Protein 7Q4T (pdb70)

Radius of gyration: 16.92 Å; Cα contacts (8 Å, |Δi|>4): 304;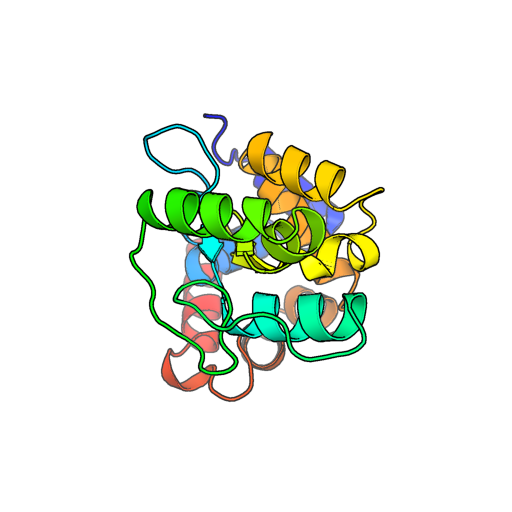 chains: 2; bounding box: 38×41×38 Å

Structure (mmCIF, N/CA/C/O backbone):
data_7Q4T
#
_entry.id   7Q4T
#
_cell.length_a   43.581
_cell.length_b   61.173
_cell.length_c   69.210
_cell.angle_alpha   90.000
_cell.angle_beta   90.000
_cell.angle_gamma   90.000
#
_symmetry.space_group_name_H-M   'P 21 21 21'
#
loop_
_entity.id
_entity.type
_entity.pdbx_description
1 polymer Endolysin
2 polymer ALA-DGL
3 branched '2-acetamido-2-deoxy-beta-D-glucopyranose-(1-4)-N-acetyl-alpha-muramic acid'
4 non-polymer DI(HYDROXYETHYL)ETHER
5 non-polymer 1,2-ETHANEDIOL
6 water water
#
loop_
_atom_site.group_PDB
_atom_site.id
_atom_site.type_symbol
_atom_site.label_atom_id
_atom_site.label_alt_id
_atom_site.label_comp_id
_atom_site.label_asym_id
_atom_site.label_entity_id
_atom_site.label_seq_id
_atom_site.pdbx_PDB_ins_code
_atom_site.Cartn_x
_atom_site.Cartn_y
_atom_site.Cartn_z
_atom_site.occupancy
_atom_site.B_iso_or_equiv
_atom_site.auth_seq_id
_atom_site.auth_comp_id
_atom_site.auth_asym_id
_atom_site.auth_atom_id
_atom_site.pdbx_PDB_model_num
ATOM 1 N N . HIS A 1 20 ? 1.261 -4.030 19.208 1.000 68.320 0 HIS AAA N 1
ATOM 2 C CA . HIS A 1 20 ? 1.908 -3.083 18.258 1.000 60.642 0 HIS AAA CA 1
ATOM 3 C C . HIS A 1 20 ? 1.188 -1.728 18.301 1.000 60.840 0 HIS AAA C 1
ATOM 4 O O . HIS A 1 20 ? 0.012 -1.683 18.720 1.000 62.617 0 HIS AAA O 1
ATOM 11 N N . MET A 1 21 ? 1.873 -0.670 17.859 1.000 59.840 1 MET AAA N 1
ATOM 12 C CA . MET A 1 21 ? 1.371 0.731 17.854 1.000 52.491 1 MET AAA CA 1
ATOM 13 C C . MET A 1 21 ? 0.263 0.867 16.796 1.000 38.317 1 MET AAA C 1
ATOM 14 O O . MET A 1 21 ? 0.631 0.977 15.605 1.000 32.362 1 MET AAA O 1
ATOM 19 N N . ALA A 1 22 ? -1.015 0.835 17.229 1.000 33.214 2 ALA AAA N 1
ATOM 20 C CA . ALA A 1 22 ? -2.265 1.011 16.439 1.000 33.544 2 ALA AAA CA 1
ATOM 21 C C . ALA A 1 22 ? -2.584 2.503 16.217 1.000 38.372 2 ALA AAA C 1
ATOM 22 O O . ALA A 1 22 ? -1.925 3.341 16.864 1.000 42.410 2 ALA AAA O 1
ATOM 24 N N . LEU A 1 23 ? -3.584 2.838 15.378 1.000 33.031 3 LEU AAA N 1
ATOM 25 C CA . LEU A 1 23 ? -3.883 4.257 15.009 1.000 24.694 3 LEU AAA CA 1
ATOM 26 C C . LEU A 1 23 ? -4.494 5.004 16.191 1.000 25.108 3 LEU AAA C 1
ATOM 27 O O . LEU A 1 23 ? -5.467 4.528 16.791 1.000 31.261 3 LEU AAA O 1
ATOM 32 N N . THR A 1 24 ? -3.960 6.190 16.437 1.000 23.421 4 THR AAA N 1
ATOM 33 C CA . THR A 1 24 ? -4.393 7.121 17.497 1.000 23.159 4 THR AAA CA 1
ATOM 34 C C . THR A 1 24 ? -5.186 8.282 16.875 1.000 22.995 4 THR AAA C 1
ATOM 35 O O . THR A 1 24 ? -5.097 8.494 15.654 1.000 18.900 4 THR AAA O 1
ATOM 39 N N . GLU A 1 25 ? -5.877 9.069 17.700 1.000 23.575 5 GLU AAA N 1
ATOM 40 C CA . GLU A 1 25 ? -6.526 10.314 17.214 1.000 23.064 5 GLU AAA CA 1
ATOM 41 C C . GLU A 1 25 ? -5.452 11.222 16.596 1.000 20.372 5 GLU AAA C 1
ATOM 42 O O . GLU A 1 25 ? -5.725 11.863 15.562 1.000 20.830 5 GLU AAA O 1
ATOM 48 N N . GLN A 1 26 ? -4.254 11.271 17.183 1.000 20.251 6 GLN AAA N 1
ATOM 49 C CA . GLN A 1 26 ? -3.184 12.154 16.652 1.000 20.654 6 GLN AAA CA 1
ATOM 50 C C . GLN A 1 26 ? -2.756 11.663 15.265 1.000 19.754 6 GLN AAA C 1
ATOM 51 O O . GLN A 1 26 ? -2.490 12.480 14.390 1.000 18.986 6 GLN AAA O 1
ATOM 57 N N . ASP A 1 27 ? -2.654 10.351 15.060 1.000 19.091 7 ASP AAA N 1
ATOM 58 C CA . ASP A 1 27 ? -2.323 9.805 13.721 1.000 18.765 7 ASP AAA CA 1
ATOM 59 C C . ASP A 1 27 ? -3.344 10.349 12.717 1.000 16.730 7 ASP AAA C 1
ATOM 60 O O . ASP A 1 27 ? -2.945 10.815 11.653 1.000 16.902 7 ASP AAA O 1
ATOM 65 N N . PHE A 1 28 ? -4.636 10.289 13.039 1.000 17.018 8 PHE AAA N 1
ATOM 66 C CA . PHE A 1 28 ? -5.684 10.787 12.109 1.000 17.555 8 PHE AAA CA 1
ATOM 67 C C . PHE A 1 28 ? -5.536 12.298 11.891 1.000 16.054 8 PHE AAA C 1
ATOM 68 O O . PHE A 1 28 ? -5.650 12.745 10.738 1.000 16.504 8 PHE AAA O 1
ATOM 76 N N . GLN A 1 29 ? -5.310 13.055 12.961 1.000 17.679 9 GLN AAA N 1
ATOM 77 C CA . GLN A 1 29 ? -5.191 14.529 12.873 1.000 17.832 9 GLN AAA CA 1
ATOM 78 C C . GLN A 1 29 ? -3.961 14.899 12.031 1.000 17.771 9 GLN AAA C 1
ATOM 79 O O . GLN A 1 29 ? -4.060 15.774 11.144 1.000 17.256 9 GLN AAA O 1
ATOM 85 N N . SER A 1 30 ? -2.837 14.211 12.240 1.000 17.498 10 SER AAA N 1
ATOM 86 C CA . SER A 1 30 ? -1.597 14.495 11.485 1.000 17.008 10 SER AAA CA 1
ATOM 87 C C . SER A 1 30 ? -1.821 14.191 10.010 1.000 15.957 10 SER AAA C 1
ATOM 88 O O . SER A 1 30 ? -1.393 14.949 9.147 1.000 17.922 10 SER AAA O 1
ATOM 91 N N . ALA A 1 31 ? -2.437 13.051 9.711 1.000 15.717 11 ALA AAA N 1
ATOM 92 C CA . ALA A 1 31 ? -2.718 12.675 8.309 1.000 15.665 11 ALA AAA CA 1
ATOM 93 C C . ALA A 1 31 ? -3.651 13.710 7.675 1.000 15.099 11 ALA AAA C 1
ATOM 94 O O . ALA A 1 31 ? -3.413 14.120 6.537 1.000 16.111 11 ALA AAA O 1
ATOM 96 N N . ALA A 1 32 ? -4.696 14.113 8.390 1.000 15.947 12 ALA AAA N 1
ATOM 97 C CA . ALA A 1 32 ? -5.655 15.113 7.888 1.000 16.799 12 ALA AAA CA 1
ATOM 98 C C . ALA A 1 32 ? -4.903 16.411 7.569 1.000 17.110 12 ALA AAA C 1
ATOM 99 O O . ALA A 1 32 ? -5.068 16.979 6.458 1.000 17.243 12 ALA AAA O 1
ATOM 101 N N . ASP A 1 33 ? -4.066 16.857 8.496 1.000 16.218 13 ASP AAA N 1
ATOM 102 C CA . ASP A 1 33 ? -3.293 18.109 8.324 1.000 16.961 13 ASP AAA CA 1
ATOM 103 C C . ASP A 1 33 ? -2.373 17.973 7.109 1.000 16.882 13 ASP AAA C 1
ATOM 104 O O . ASP A 1 33 ? -2.304 18.901 6.302 1.000 18.154 13 ASP AAA O 1
ATOM 109 N N . ASP A 1 34 ? -1.676 16.846 6.970 1.000 16.118 14 ASP AAA N 1
ATOM 110 C CA . ASP A 1 34 ? -0.682 16.665 5.875 1.000 16.498 14 ASP AAA CA 1
ATOM 111 C C . ASP A 1 34 ? -1.391 16.651 4.517 1.000 15.746 14 ASP AAA C 1
ATOM 112 O O . ASP A 1 34 ? -0.798 17.086 3.524 1.000 18.196 14 ASP AAA O 1
ATOM 117 N N . LEU A 1 35 ? -2.633 16.155 4.472 1.000 15.677 15 LEU AAA N 1
ATOM 118 C CA . LEU A 1 35 ? -3.421 16.078 3.218 1.000 16.097 15 LEU AAA CA 1
ATOM 119 C C . LEU A 1 35 ? -4.281 17.331 3.014 1.000 16.369 15 LEU AAA C 1
ATOM 120 O O . LEU A 1 35 ? -4.848 17.474 1.917 1.000 18.342 15 LEU AAA O 1
ATOM 125 N N . GLY A 1 36 ? -4.390 18.198 4.021 1.000 16.948 16 GLY AAA N 1
ATOM 126 C CA . GLY A 1 36 ? -5.281 19.362 3.938 1.000 18.115 16 GLY AAA CA 1
ATOM 127 C C . GLY A 1 36 ? -6.737 18.968 3.821 1.000 17.597 16 GLY AAA C 1
ATOM 128 O O . GLY A 1 36 ? -7.471 19.605 3.046 1.000 20.962 16 GLY AAA O 1
ATOM 129 N N . VAL A 1 37 ? -7.153 17.957 4.586 1.000 17.433 17 VAL AAA N 1
ATOM 130 C CA . VAL A 1 37 ? -8.565 17.506 4.647 1.000 17.705 17 VAL AAA CA 1
ATOM 131 C C . VAL A 1 37 ? -9.007 17.454 6.109 1.000 17.594 17 VAL AAA C 1
ATOM 132 O O . VAL A 1 37 ? -8.180 17.581 7.004 1.000 19.298 17 VAL AAA O 1
ATOM 136 N N . ASP A 1 38 ? -10.299 17.261 6.332 1.000 18.541 18 ASP AAA N 1
ATOM 137 C CA . ASP A 1 38 ? -10.825 17.144 7.710 1.000 19.061 18 ASP AAA CA 1
ATOM 138 C C . ASP A 1 38 ? -10.560 15.731 8.235 1.000 17.078 18 ASP AAA C 1
ATOM 139 O O . ASP A 1 38 ? -10.357 14.788 7.440 1.000 17.747 18 ASP AAA O 1
ATOM 144 N N . VAL A 1 39 ? -10.562 15.596 9.546 1.000 18.367 19 VAL AAA N 1
ATOM 145 C CA . VAL A 1 39 ? -10.291 14.289 10.208 1.000 18.437 19 VAL AAA CA 1
ATOM 146 C C . VAL A 1 39 ? -11.367 13.282 9.775 1.000 17.024 19 VAL AAA C 1
ATOM 147 O O . VAL A 1 39 ? -11.039 12.101 9.530 1.000 17.372 19 VAL AAA O 1
ATOM 151 N N . ALA A 1 40 ? -12.614 13.718 9.625 1.000 17.140 20 ALA AAA N 1
ATOM 152 C CA . ALA A 1 40 ? -13.711 12.805 9.246 1.000 17.230 20 ALA AAA CA 1
ATOM 153 C C . ALA A 1 40 ? -13.414 12.155 7.891 1.000 16.496 20 ALA AAA C 1
ATOM 154 O O . ALA A 1 40 ? -13.749 10.972 7.723 1.000 17.154 20 ALA AAA O 1
ATOM 156 N N . SER A 1 41 ? -12.793 12.865 6.951 1.000 17.259 21 SER AAA N 1
ATOM 157 C CA . SER A 1 41 ? -12.438 12.314 5.620 1.000 17.473 21 SER AAA CA 1
ATOM 158 C C . SER A 1 41 ? -11.397 11.201 5.796 1.000 16.180 21 SER AAA C 1
ATOM 159 O O . SER A 1 41 ? -11.500 10.156 5.123 1.000 16.156 21 SER AAA O 1
ATOM 162 N N . VAL A 1 42 ? -10.389 11.422 6.635 1.000 15.219 22 VAL AAA N 1
ATOM 163 C CA . VAL A 1 42 ? -9.337 10.398 6.852 1.000 15.010 22 VAL AAA CA 1
ATOM 164 C C . VAL A 1 42 ? -9.963 9.185 7.544 1.000 15.326 22 VAL AAA C 1
ATOM 165 O O . VAL A 1 42 ? -9.686 8.047 7.130 1.000 16.833 22 VAL AAA O 1
ATOM 169 N N . LYS A 1 43 ? -10.810 9.397 8.544 1.000 16.103 23 LYS AAA N 1
ATOM 170 C CA . LYS A 1 43 ? -11.459 8.266 9.241 1.000 16.571 23 LYS AAA CA 1
ATOM 171 C C . LYS A 1 43 ? -12.361 7.513 8.261 1.000 15.731 23 LYS AAA C 1
ATOM 172 O O . LYS A 1 43 ? -12.373 6.273 8.299 1.000 17.265 23 LYS AAA O 1
ATOM 178 N N . ALA A 1 44 ? -13.081 8.217 7.395 1.000 15.237 24 ALA AAA N 1
ATOM 179 C CA . ALA A 1 44 ? -13.989 7.583 6.415 1.000 16.531 24 ALA AAA CA 1
ATOM 180 C C . ALA A 1 44 ? -13.180 6.687 5.475 1.000 15.577 24 ALA AAA C 1
ATOM 181 O O . ALA A 1 44 ? -13.555 5.513 5.268 1.000 16.540 24 ALA AAA O 1
ATOM 183 N N . VAL A 1 45 ? -12.093 7.208 4.919 1.000 15.820 25 VAL AAA N 1
ATOM 184 C CA . VAL A 1 45 ? -11.291 6.415 3.938 1.000 15.955 25 VAL AAA CA 1
ATOM 185 C C . VAL A 1 45 ? -10.624 5.246 4.667 1.000 15.417 25 VAL AAA C 1
ATOM 186 O O . VAL A 1 45 ? -10.573 4.143 4.084 1.000 17.217 25 VAL AAA O 1
ATOM 193 N N . THR A 1 46 ? -10.231 5.439 5.916 1.000 15.098 26 THR AAA N 1
ATOM 194 C CA . THR A 1 46 ? -9.629 4.356 6.728 1.000 15.964 26 THR AAA CA 1
ATOM 195 C C . THR A 1 46 ? -10.687 3.271 6.965 1.000 15.990 26 THR AAA C 1
ATOM 196 O O . THR A 1 46 ? -10.393 2.073 6.752 1.000 17.121 26 THR AAA O 1
ATOM 200 N N . LYS A 1 47 ? -11.884 3.648 7.379 1.000 16.211 27 LYS AAA N 1
ATOM 201 C CA . LYS A 1 47 ? -12.944 2.660 7.667 1.000 17.997 27 LYS AAA CA 1
ATOM 202 C C . LYS A 1 47 ? -13.224 1.819 6.415 1.000 16.482 27 LYS AAA C 1
ATOM 203 O O . LYS A 1 47 ? -13.384 0.582 6.537 1.000 19.954 27 LYS AAA O 1
ATOM 209 N N . VAL A 1 48 ? -13.338 2.454 5.256 1.000 16.206 28 VAL AAA N 1
ATOM 210 C CA . VAL A 1 48 ? -13.813 1.783 4.014 1.000 16.411 28 VAL AAA CA 1
ATOM 211 C C . VAL A 1 48 ? -12.660 1.066 3.312 1.000 16.363 28 VAL AAA C 1
ATOM 212 O O . VAL A 1 48 ? -12.894 -0.017 2.764 1.000 18.454 28 VAL AAA O 1
ATOM 216 N N . GLU A 1 49 ? -11.481 1.675 3.257 1.000 16.538 29 GLU AAA N 1
ATOM 217 C CA . GLU A 1 49 ? -10.388 1.214 2.355 1.000 16.493 29 GLU AAA CA 1
ATOM 218 C C . GLU A 1 49 ? -9.340 0.381 3.083 1.000 16.781 29 GLU AAA C 1
ATOM 219 O O . GLU A 1 49 ? -8.559 -0.283 2.383 1.000 21.926 29 GLU AAA O 1
ATOM 225 N N . SER A 1 50 ? -9.242 0.455 4.405 1.000 15.907 30 SER AAA N 1
ATOM 226 C CA . SER A 1 50 ? -8.152 -0.249 5.124 1.000 17.351 30 SER AAA CA 1
ATOM 227 C C . SER A 1 50 ? -8.587 -1.664 5.467 1.000 19.904 30 SER AAA C 1
ATOM 228 O O . SER A 1 50 ? -9.769 -1.981 5.376 1.000 21.514 30 SER AAA O 1
ATOM 231 N N . ARG A 1 51 ? -7.612 -2.468 5.875 1.000 20.760 31 ARG AAA N 1
ATOM 232 C CA . ARG A 1 51 ? -7.797 -3.839 6.421 1.000 25.480 31 ARG AAA CA 1
ATOM 233 C C . ARG A 1 51 ? -8.140 -3.760 7.917 1.000 26.085 31 ARG AAA C 1
ATOM 234 O O . ARG A 1 51 ? -8.169 -4.799 8.554 1.000 28.268 31 ARG AAA O 1
ATOM 242 N N . GLY A 1 52 ? -8.352 -2.562 8.478 1.000 28.996 32 GLY AAA N 1
ATOM 243 C CA . GLY A 1 52 ? -8.731 -2.382 9.897 1.000 32.855 32 GLY AAA CA 1
ATOM 244 C C . GLY A 1 52 ? -7.513 -2.405 10.810 1.000 36.092 32 GLY AAA C 1
ATOM 245 O O . GLY A 1 52 ? -7.299 -1.384 11.517 1.000 38.125 32 GLY AAA O 1
ATOM 246 N N . SER A 1 53 ? -6.760 -3.520 10.803 1.000 36.448 33 SER AAA N 1
ATOM 247 C CA . SER A 1 53 ? -5.443 -3.702 11.482 1.000 28.508 33 SER AAA CA 1
ATOM 248 C C . SER A 1 53 ? -4.351 -3.877 10.432 1.000 20.056 33 SER AAA C 1
ATOM 249 O O . SER A 1 53 ? -4.556 -4.596 9.460 1.000 24.891 33 SER AAA O 1
ATOM 252 N N . GLY A 1 54 ? -3.192 -3.273 10.660 1.000 17.597 34 GLY AAA N 1
ATOM 253 C CA . GLY A 1 54 ? -2.069 -3.362 9.711 1.000 15.920 34 GLY AAA CA 1
ATOM 254 C C . GLY A 1 54 ? -1.077 -4.450 10.029 1.000 14.840 34 GLY AAA C 1
ATOM 255 O O . GLY A 1 54 ? -0.119 -4.576 9.268 1.000 14.618 34 GLY AAA O 1
ATOM 256 N N . PHE A 1 55 ? -1.298 -5.177 11.122 1.000 15.287 35 PHE AAA N 1
ATOM 257 C CA . PHE A 1 55 ? -0.358 -6.206 11.605 1.000 15.064 35 PHE AAA CA 1
ATOM 258 C C . PHE A 1 55 ? -1.100 -7.512 11.843 1.000 15.775 35 PHE AAA C 1
ATOM 259 O O . PHE A 1 55 ? -2.290 -7.512 12.189 1.000 18.593 35 PHE AAA O 1
ATOM 267 N N . LEU A 1 56 ? -0.359 -8.600 11.688 1.000 15.570 36 LEU AAA N 1
ATOM 268 C CA . LEU A 1 56 ? -0.818 -9.957 12.041 1.000 16.048 36 LEU AAA CA 1
ATOM 269 C C . LEU A 1 56 ? -0.549 -10.203 13.524 1.000 17.541 36 LEU AAA C 1
ATOM 270 O O . LEU A 1 56 ? 0.239 -9.452 14.153 1.000 18.555 36 LEU AAA O 1
ATOM 275 N N . LEU A 1 57 ? -1.157 -11.266 14.048 1.000 20.129 37 LEU AAA N 1
ATOM 276 C CA . LEU A 1 57 ? -0.959 -11.733 15.443 1.000 23.166 37 LEU AAA CA 1
ATOM 277 C C . LEU A 1 57 ? 0.538 -11.815 15.770 1.000 19.179 37 LEU AAA C 1
ATOM 278 O O . LEU A 1 57 ? 0.923 -11.449 16.887 1.000 24.500 37 LEU AAA O 1
ATOM 283 N N . SER A 1 58 ? 1.349 -12.320 14.843 1.000 19.319 38 SER AAA N 1
ATOM 284 C CA . SER A 1 58 ? 2.801 -12.543 15.045 1.000 19.170 38 SER AAA CA 1
ATOM 285 C C . SER A 1 58 ? 3.545 -11.213 15.210 1.000 19.936 38 SER AAA C 1
ATOM 286 O O . SER A 1 58 ? 4.710 -11.265 15.595 1.000 22.230 38 SER AAA O 1
ATOM 289 N N . GLY A 1 59 ? 2.942 -10.080 14.830 1.000 18.634 39 GLY AAA N 1
ATOM 290 C CA . GLY A 1 59 ? 3.556 -8.747 14.963 1.000 19.387 39 GLY AAA CA 1
ATOM 291 C C . GLY A 1 59 ? 4.152 -8.241 13.655 1.000 18.159 39 GLY AAA C 1
ATOM 292 O O . GLY A 1 59 ? 4.621 -7.095 13.628 1.000 21.877 39 GLY AAA O 1
ATOM 293 N N . VAL A 1 60 ? 4.192 -9.055 12.601 1.000 15.385 40 VAL AAA N 1
ATOM 294 C CA . VAL A 1 60 ? 4.680 -8.597 11.271 1.000 15.103 40 VAL AAA CA 1
ATOM 295 C C . VAL A 1 60 ? 3.533 -7.905 10.542 1.000 13.853 40 VAL AAA C 1
ATOM 296 O O . VAL A 1 60 ? 2.354 -8.124 10.846 1.000 14.629 40 VAL AAA O 1
ATOM 300 N N . PRO A 1 61 ? 3.832 -7.040 9.550 1.000 13.323 41 PRO AAA N 1
ATOM 301 C CA . PRO A 1 61 ? 2.771 -6.377 8.801 1.000 13.736 41 PRO AAA CA 1
ATOM 302 C C . PRO A 1 61 ? 1.903 -7.375 8.027 1.000 13.423 41 PRO AAA C 1
ATOM 303 O O . PRO A 1 61 ? 2.368 -8.387 7.551 1.000 14.552 41 PRO AAA O 1
ATOM 307 N N . LYS A 1 62 ? 0.631 -7.054 7.920 1.000 13.007 42 LYS AAA N 1
ATOM 308 C CA . LYS A 1 62 ? -0.289 -7.775 7.022 1.000 12.875 42 LYS AAA CA 1
ATOM 309 C C . LYS A 1 62 ? 0.164 -7.565 5.584 1.000 13.093 42 LYS AAA C 1
ATOM 310 O O . LYS A 1 62 ? 0.413 -6.414 5.183 1.000 13.716 42 LYS AAA O 1
ATOM 321 N N . ILE A 1 63 ? 0.288 -8.645 4.825 1.000 12.207 43 ILE AAA N 1
ATOM 322 C CA . ILE A 1 63 ? 0.627 -8.569 3.391 1.000 12.305 43 ILE AAA CA 1
ATOM 323 C C . ILE A 1 63 ? -0.269 -9.512 2.597 1.000 11.802 43 ILE AAA C 1
ATOM 324 O O . ILE A 1 63 ? -0.834 -10.487 3.143 1.000 13.521 43 ILE AAA O 1
ATOM 329 N N . LEU A 1 64 ? -0.326 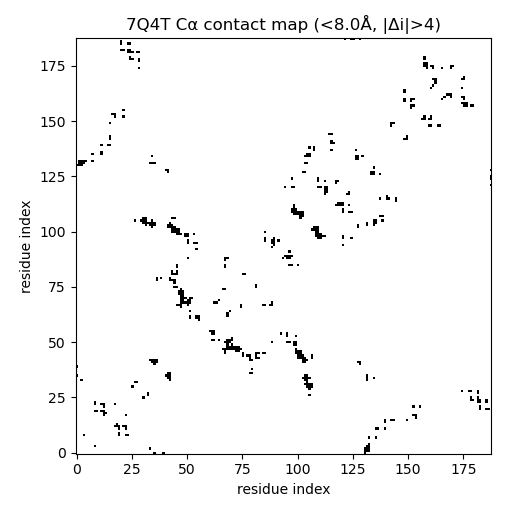-9.268 1.306 1.000 12.057 44 LEU AAA N 1
ATOM 330 C CA . LEU A 1 64 ? -0.794 -10.250 0.314 1.000 12.841 44 LEU AAA CA 1
ATOM 331 C C . LEU A 1 64 ? 0.257 -10.322 -0.771 1.000 12.075 44 LEU AAA C 1
ATOM 332 O O . LEU A 1 64 ? 0.640 -9.289 -1.346 1.000 13.467 44 LEU AAA O 1
ATOM 337 N N . PHE A 1 65 ? 0.749 -11.521 -1.019 1.000 12.171 45 PHE AAA N 1
ATOM 338 C CA . PHE A 1 65 ? 1.824 -11.711 -2.009 1.000 12.255 45 PHE AAA CA 1
ATOM 339 C C . PHE A 1 65 ? 1.206 -11.909 -3.389 1.000 12.665 45 PHE AAA C 1
ATOM 340 O O . PHE A 1 65 ? 0.318 -12.765 -3.537 1.000 13.654 45 PHE AAA O 1
ATOM 348 N N . GLU A 1 66 ? 1.634 -11.114 -4.370 1.000 13.190 46 GLU AAA N 1
ATOM 349 C CA . GLU A 1 66 ? 1.079 -11.120 -5.742 1.000 13.674 46 GLU AAA CA 1
ATOM 350 C C . GLU A 1 66 ? 2.086 -11.759 -6.701 1.000 14.281 46 GLU AAA C 1
ATOM 351 O O . GLU A 1 66 ? 3.017 -11.085 -7.178 1.000 14.481 46 GLU AAA O 1
ATOM 357 N N . ARG A 1 67 ? 1.885 -13.032 -7.000 1.000 14.347 47 ARG AAA N 1
ATOM 358 C CA . ARG A 1 67 ? 2.899 -13.800 -7.752 1.000 14.727 47 ARG AAA CA 1
ATOM 359 C C . ARG A 1 67 ? 3.031 -13.308 -9.199 1.000 15.228 47 ARG AAA C 1
ATOM 360 O O . ARG A 1 67 ? 4.078 -13.544 -9.804 1.000 16.611 47 ARG AAA O 1
ATOM 368 N N . HIS A 1 68 ? 2.007 -12.665 -9.758 1.000 15.754 48 HIS AAA N 1
ATOM 369 C CA . HIS A 1 68 ? 2.082 -12.140 -11.140 1.000 16.864 48 HIS AAA CA 1
ATOM 370 C C . HIS A 1 68 ? 2.927 -10.862 -11.156 1.000 17.716 48 HIS AAA C 1
ATOM 371 O O . HIS A 1 68 ? 3.585 -10.624 -12.169 1.000 18.477 48 HIS AAA O 1
ATOM 378 N N . TRP A 1 69 ? 2.915 -10.084 -10.075 1.000 16.148 49 TRP AAA N 1
ATOM 379 C CA . TRP A 1 69 ? 3.873 -8.959 -9.952 1.000 14.988 49 TRP AAA CA 1
ATOM 380 C C . TRP A 1 69 ? 5.288 -9.514 -9.801 1.000 14.778 49 TRP AAA C 1
ATOM 381 O O . TRP A 1 69 ? 6.209 -8.940 -10.414 1.000 15.562 49 TRP AAA O 1
ATOM 392 N N . MET A 1 70 ? 5.463 -10.598 -9.043 1.000 14.191 50 MET AAA N 1
ATOM 393 C CA . MET A 1 70 ? 6.816 -11.179 -8.881 1.000 14.694 50 MET AAA CA 1
ATOM 394 C C . MET A 1 70 ? 7.332 -11.602 -10.254 1.000 15.849 50 MET AAA C 1
ATOM 395 O O . MET A 1 70 ? 8.469 -11.286 -10.597 1.000 16.367 50 MET AAA O 1
ATOM 400 N N . PHE A 1 71 ? 6.505 -12.271 -11.042 1.000 16.310 51 PHE AAA N 1
ATOM 401 C CA . PHE A 1 71 ? 6.877 -12.709 -12.404 1.000 18.378 51 PHE AAA CA 1
ATOM 402 C C . PHE A 1 71 ? 7.252 -11.495 -13.264 1.000 19.130 51 PHE AAA C 1
ATOM 403 O O . PHE A 1 71 ? 8.305 -11.516 -13.911 1.000 20.511 51 PHE AAA O 1
ATOM 411 N N . LYS A 1 72 ? 6.409 -10.462 -13.262 1.000 19.078 52 LYS AAA N 1
ATOM 412 C CA . LYS A 1 72 ? 6.597 -9.266 -14.125 1.000 22.036 52 LYS AAA CA 1
ATOM 413 C C . LYS A 1 72 ? 7.890 -8.541 -13.723 1.000 20.430 52 LYS AAA C 1
ATOM 414 O O . LYS A 1 72 ? 8.674 -8.148 -14.619 1.000 22.624 52 LYS AAA O 1
ATOM 425 N N . LEU A 1 73 ? 8.099 -8.342 -12.424 1.000 17.344 53 LEU AAA N 1
ATOM 426 C CA . LEU A 1 73 ? 9.247 -7.548 -11.938 1.000 16.876 53 LEU AAA CA 1
ATOM 427 C C . LEU A 1 73 ? 10.534 -8.349 -12.129 1.000 17.658 53 LEU AAA C 1
ATOM 428 O O . LEU A 1 73 ? 11.540 -7.756 -12.558 1.000 19.676 53 LEU AAA O 1
ATOM 433 N N . LEU A 1 74 ? 10.528 -9.645 -11.835 1.000 19.024 54 LEU AAA N 1
ATOM 434 C CA . LEU A 1 74 ? 11.771 -10.450 -11.972 1.000 20.403 54 LEU AAA CA 1
ATOM 435 C C . LEU A 1 74 ? 12.090 -10.611 -13.462 1.000 23.474 54 LEU AAA C 1
ATOM 436 O O . LEU A 1 74 ? 13.287 -10.606 -13.808 1.000 25.120 54 LEU AAA O 1
ATOM 441 N N . LYS A 1 75 ? 11.079 -10.751 -14.319 1.000 23.065 55 LYS AAA N 1
ATOM 442 C CA . LYS A 1 75 ? 11.276 -10.795 -15.790 1.000 27.288 55 LYS AAA CA 1
ATOM 443 C C . LYS A 1 75 ? 12.012 -9.522 -16.226 1.000 28.354 55 LYS AAA C 1
ATOM 444 O O . LYS A 1 75 ? 12.987 -9.643 -16.995 1.000 32.379 55 LYS AAA O 1
ATOM 450 N N . ARG A 1 76 ? 11.567 -8.357 -15.745 1.000 27.097 56 ARG AAA N 1
ATOM 451 C CA . ARG A 1 76 ? 12.145 -7.033 -16.101 1.000 29.690 56 ARG AAA CA 1
ATOM 452 C C . ARG A 1 76 ? 13.603 -6.989 -15.638 1.000 29.216 56 ARG AAA C 1
ATOM 453 O O . ARG A 1 76 ? 14.442 -6.496 -16.405 1.000 32.512 56 ARG AAA O 1
ATOM 461 N N . LYS A 1 77 ? 13.874 -7.478 -14.424 1.000 26.587 57 LYS AAA N 1
ATOM 462 C CA . LYS A 1 77 ? 15.235 -7.495 -13.816 1.000 28.512 57 LYS AAA CA 1
ATOM 463 C C . LYS A 1 77 ? 16.153 -8.412 -14.633 1.000 31.738 57 LYS AAA C 1
ATOM 464 O O . LYS A 1 77 ? 17.264 -7.991 -14.965 1.000 33.361 57 LYS AAA O 1
ATOM 470 N N . LEU A 1 78 ? 15.696 -9.625 -14.948 1.000 33.298 58 LEU AAA N 1
ATOM 471 C CA . LEU A 1 78 ? 16.529 -10.690 -15.570 1.000 34.947 58 LEU AAA CA 1
ATOM 472 C C . LEU A 1 78 ? 16.689 -10.445 -17.077 1.000 40.716 58 LEU AAA C 1
ATOM 473 O O . LEU A 1 78 ? 17.702 -10.900 -17.632 1.000 43.755 58 LEU AAA O 1
ATOM 478 N N . GLY A 1 79 ? 15.711 -9.796 -17.715 1.000 37.747 59 GLY AAA N 1
ATOM 479 C CA . GLY A 1 79 ? 15.633 -9.637 -19.179 1.000 43.239 59 GLY AAA CA 1
ATOM 480 C C . GLY A 1 79 ? 15.132 -10.898 -19.853 1.000 45.705 59 GLY AAA C 1
ATOM 481 O O . GLY A 1 79 ? 15.302 -11.024 -21.075 1.000 54.542 59 GLY AAA O 1
ATOM 482 N N . HIS A 1 80 ? 14.539 -11.811 -19.082 1.000 43.921 60 HIS AAA N 1
ATOM 483 C CA . HIS A 1 80 ? 13.936 -13.072 -19.582 1.000 46.438 60 HIS AAA CA 1
ATOM 484 C C . HIS A 1 80 ? 13.019 -13.638 -18.497 1.000 41.959 60 HIS AAA C 1
ATOM 485 O O . HIS A 1 80 ? 13.138 -13.216 -17.334 1.000 43.349 60 HIS AAA O 1
ATOM 492 N N . ASP A 1 81 ? 12.145 -14.566 -18.870 1.000 39.573 61 ASP AAA N 1
ATOM 493 C CA . ASP A 1 81 ? 11.168 -15.183 -17.936 1.000 35.770 61 ASP AAA CA 1
ATOM 494 C C . ASP A 1 81 ? 11.926 -15.901 -16.817 1.000 34.660 61 ASP AAA C 1
ATOM 495 O O . ASP A 1 81 ? 12.868 -16.647 -17.084 1.000 41.560 61 ASP AAA O 1
ATOM 500 N N . PRO A 1 82 ? 11.553 -15.693 -15.531 1.000 27.922 62 PRO AAA N 1
ATOM 501 C CA . PRO A 1 82 ? 12.093 -16.493 -14.432 1.000 27.046 62 PRO AAA CA 1
ATOM 502 C C . PRO A 1 82 ? 11.446 -17.881 -14.384 1.000 25.087 62 PRO AAA C 1
ATOM 503 O O . PRO A 1 82 ? 10.506 -18.089 -15.121 1.000 26.898 62 PRO AAA O 1
ATOM 507 N N . GLU A 1 83 ? 11.936 -18.752 -13.494 1.000 25.710 63 GLU AAA N 1
ATOM 508 C CA . GLU A 1 83 ? 11.283 -20.043 -13.158 1.000 24.575 63 GLU AAA CA 1
ATOM 509 C C . GLU A 1 83 ? 9.860 -19.729 -12.681 1.000 23.886 63 GLU AAA C 1
ATOM 510 O O . GLU A 1 83 ? 9.658 -18.695 -12.009 1.000 25.113 63 GLU AAA O 1
ATOM 516 N N . ILE A 1 84 ? 8.898 -20.566 -13.070 1.000 23.762 64 ILE AAA N 1
ATOM 517 C CA . ILE A 1 84 ? 7.472 -20.407 -12.673 1.000 24.470 64 ILE AAA CA 1
ATOM 518 C C . ILE A 1 84 ? 7.204 -21.393 -11.545 1.000 22.030 64 ILE AAA C 1
ATOM 519 O O . ILE A 1 84 ? 7.572 -22.577 -11.660 1.000 25.019 64 ILE AAA O 1
ATOM 524 N N . ASN A 1 85 ? 6.596 -20.892 -10.480 1.000 20.074 65 ASN AAA N 1
ATOM 525 C CA . ASN A 1 85 ? 6.214 -21.698 -9.299 1.000 19.501 65 ASN AAA CA 1
ATOM 526 C C . ASN A 1 85 ? 5.008 -21.017 -8.639 1.000 17.872 65 ASN AAA C 1
ATOM 527 O O . ASN A 1 85 ? 4.429 -20.095 -9.241 1.000 19.090 65 ASN AAA O 1
ATOM 532 N N . ASP A 1 86 ? 4.685 -21.419 -7.422 1.000 16.844 66 ASP AAA N 1
ATOM 533 C CA . ASP A 1 86 ? 3.473 -20.950 -6.712 1.000 17.346 66 ASP AAA CA 1
ATOM 534 C C . ASP A 1 86 ? 3.621 -19.485 -6.283 1.000 16.122 66 ASP AAA C 1
ATOM 535 O O . ASP A 1 86 ? 2.585 -18.886 -5.935 1.000 16.974 66 ASP AAA O 1
ATOM 540 N N . VAL A 1 87 ? 4.834 -18.929 -6.275 1.000 15.454 67 VAL AAA N 1
ATOM 541 C CA . VAL A 1 87 ? 5.059 -17.517 -5.841 1.000 15.795 67 VAL AAA CA 1
ATOM 542 C C . VAL A 1 87 ? 5.636 -16.679 -6.984 1.000 15.543 67 VAL AAA C 1
ATOM 543 O O . VAL A 1 87 ? 5.961 -15.494 -6.756 1.000 16.528 67 VAL AAA O 1
ATOM 547 N N . CYS A 1 88 ? 5.691 -17.207 -8.192 1.000 16.273 68 CYS AAA N 1
ATOM 548 C CA . CYS A 1 88 ? 6.257 -16.477 -9.343 1.000 17.661 68 CYS AAA CA 1
ATOM 549 C C . CYS A 1 88 ? 5.612 -17.045 -10.598 1.000 18.650 68 CYS AAA C 1
ATOM 550 O O . CYS A 1 88 ? 6.007 -18.112 -11.036 1.000 19.884 68 CYS AAA O 1
ATOM 553 N N . ASN A 1 89 ? 4.559 -16.396 -11.071 1.000 18.313 69 ASN AAA N 1
ATOM 554 C CA . ASN A 1 89 ? 3.632 -17.011 -12.043 1.000 20.125 69 ASN AAA CA 1
ATOM 555 C C . ASN A 1 89 ? 2.867 -15.900 -12.739 1.000 20.222 69 ASN AAA C 1
ATOM 556 O O . ASN A 1 89 ? 2.334 -15.023 -12.063 1.000 20.685 69 ASN AAA O 1
ATOM 561 N N . PRO A 1 90 ? 2.807 -15.877 -14.089 1.000 23.883 70 PRO AAA N 1
ATOM 562 C CA . PRO A 1 90 ? 2.060 -14.831 -14.785 1.000 25.269 70 PRO AAA CA 1
ATOM 563 C C . PRO A 1 90 ? 0.554 -14.900 -14.485 1.000 25.739 70 PRO AAA C 1
ATOM 564 O O . PRO A 1 90 ? -0.118 -13.912 -14.683 1.000 28.494 70 PRO AAA O 1
ATOM 568 N N . LYS A 1 91 ? 0.072 -16.053 -14.010 1.000 25.240 71 LYS AAA N 1
ATOM 569 C CA . LYS A 1 91 ? -1.342 -16.258 -13.602 1.000 28.696 71 LYS AAA CA 1
ATOM 570 C C . LYS A 1 91 ? -1.510 -15.751 -12.166 1.000 24.550 71 LYS AAA C 1
ATOM 571 O O . LYS A 1 91 ? -0.887 -16.316 -11.258 1.000 25.705 71 LYS AAA O 1
ATOM 577 N N . ALA A 1 92 ? -2.317 -14.710 -11.968 1.000 24.400 72 ALA AAA N 1
ATOM 578 C CA . ALA A 1 92 ? -2.589 -14.120 -10.637 1.000 23.098 72 ALA AAA CA 1
ATOM 579 C C . ALA A 1 92 ? -3.329 -15.139 -9.766 1.000 20.746 72 ALA AAA C 1
ATOM 580 O O . ALA A 1 92 ? -4.041 -16.021 -10.312 1.000 25.230 72 ALA AAA O 1
ATOM 582 N N . GLY A 1 93 ? -3.151 -15.016 -8.454 1.000 18.756 73 GLY AAA N 1
ATOM 583 C CA . GLY A 1 93 ? -3.896 -15.792 -7.454 1.000 19.365 73 GLY AAA CA 1
ATOM 584 C C . GLY A 1 93 ? -2.987 -16.737 -6.701 1.000 16.672 73 GLY AAA C 1
ATOM 585 O O . GLY A 1 93 ? -1.813 -16.431 -6.534 1.000 16.572 73 GLY AAA O 1
ATOM 586 N N . GLY A 1 94 ? -3.522 -17.868 -6.251 1.000 18.670 74 GLY AAA N 1
ATOM 587 C CA . GLY A 1 94 ? -2.749 -18.835 -5.451 1.000 19.388 74 GLY AAA CA 1
ATOM 588 C C . GLY A 1 94 ? -2.492 -18.353 -4.034 1.000 16.100 74 GLY AAA C 1
ATOM 589 O O . GLY A 1 94 ? -1.505 -18.770 -3.407 1.000 18.272 74 GLY AAA O 1
ATOM 590 N N . TYR A 1 95 ? -3.384 -17.540 -3.492 1.000 15.860 75 TYR AAA N 1
ATOM 591 C CA . TYR A 1 95 ? -3.250 -17.011 -2.119 1.000 15.478 75 TYR AAA CA 1
ATOM 592 C C . TYR A 1 95 ? -3.392 -18.136 -1.103 1.000 15.325 75 TYR AAA C 1
ATOM 593 O O . TYR A 1 95 ? -4.274 -19.008 -1.285 1.000 17.696 75 TYR AAA O 1
ATOM 602 N N . LEU A 1 96 ? -2.631 -18.048 -0.019 1.000 14.497 76 LEU AAA N 1
ATOM 603 C CA . LEU A 1 96 ? -2.792 -18.899 1.181 1.000 14.275 76 LEU AAA CA 1
ATOM 604 C C . LEU A 1 96 ? -3.393 -18.127 2.360 1.000 14.056 76 LEU AAA C 1
ATOM 605 O O . LEU A 1 96 ? -4.015 -18.756 3.244 1.000 14.525 76 LEU AAA O 1
ATOM 610 N N . GLY A 1 97 ? -3.191 -16.817 2.414 1.000 13.871 77 GLY AAA N 1
ATOM 611 C CA . GLY A 1 97 ? -3.828 -15.942 3.407 1.000 14.334 77 GLY AAA CA 1
ATOM 612 C C . GLY A 1 97 ? -3.044 -15.778 4.695 1.000 13.600 77 GLY AAA C 1
ATOM 613 O O . GLY A 1 97 ? -2.254 -16.659 5.092 1.000 14.292 77 GLY AAA O 1
ATOM 614 N N . GLY A 1 98 ? -3.241 -14.645 5.353 1.000 13.962 78 GLY AAA N 1
ATOM 615 C CA . GLY A 1 98 ? -2.778 -14.457 6.732 1.000 14.787 78 GLY AAA CA 1
ATOM 616 C C . GLY A 1 98 ? -1.277 -14.649 6.848 1.000 13.414 78 GLY AAA C 1
ATOM 617 O O . GLY A 1 98 ? -0.502 -14.177 5.979 1.000 13.782 78 GLY AAA O 1
ATOM 618 N N . GLN A 1 99 ? -0.852 -15.312 7.910 1.000 14.316 79 GLN AAA N 1
ATOM 619 C CA . GLN A 1 99 ? 0.588 -15.536 8.183 1.000 14.315 79 GLN AAA CA 1
ATOM 620 C C . GLN A 1 99 ? 1.235 -16.314 7.036 1.000 13.301 79 GLN AAA C 1
ATOM 621 O O . GLN A 1 99 ? 2.434 -16.102 6.785 1.000 15.115 79 GLN AAA O 1
ATOM 627 N N . ALA A 1 100 ? 0.501 -17.186 6.353 1.000 13.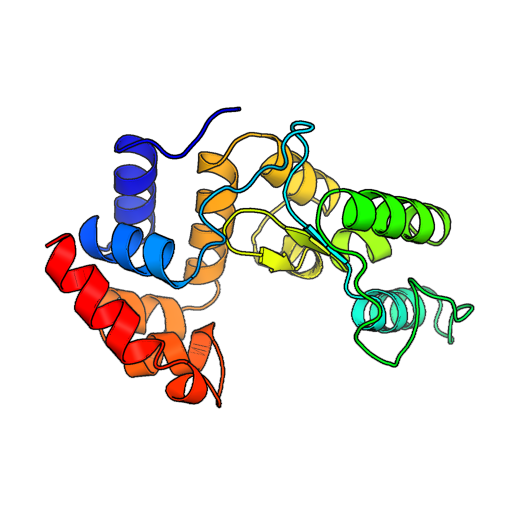462 80 ALA AAA N 1
ATOM 628 C CA . ALA A 1 100 ? 1.092 -17.989 5.261 1.000 14.243 80 ALA AAA CA 1
ATOM 629 C C . ALA A 1 100 ? 1.582 -17.068 4.133 1.000 13.180 80 ALA AAA C 1
ATOM 630 O O . ALA A 1 100 ? 2.494 -17.455 3.420 1.000 14.624 80 ALA AAA O 1
ATOM 632 N N . GLU A 1 101 ? 1.020 -15.869 3.971 1.000 12.901 81 GLU AAA N 1
ATOM 633 C CA . GLU A 1 101 ? 1.544 -14.938 2.939 1.000 13.157 81 GLU AAA CA 1
ATOM 634 C C . GLU A 1 101 ? 3.001 -14.554 3.241 1.000 12.642 81 GLU AAA C 1
ATOM 635 O O . GLU A 1 101 ? 3.737 -14.296 2.286 1.000 13.665 81 GLU AAA O 1
ATOM 641 N N . HIS A 1 102 ? 3.400 -14.519 4.506 1.000 13.095 82 HIS AAA N 1
ATOM 642 C CA . HIS A 1 102 ? 4.820 -14.293 4.879 1.000 12.393 82 HIS AAA CA 1
ATOM 643 C C . HIS A 1 102 ? 5.678 -15.476 4.442 1.000 13.228 82 HIS AAA C 1
ATOM 644 O O . HIS A 1 102 ? 6.835 -15.264 4.065 1.000 14.258 82 HIS AAA O 1
ATOM 651 N N . GLU A 1 103 ? 5.140 -16.690 4.504 1.000 13.785 83 GLU AAA N 1
ATOM 652 C CA . GLU A 1 103 ? 5.892 -17.869 4.010 1.000 14.400 83 GLU AAA CA 1
ATOM 653 C C . GLU A 1 103 ? 6.058 -17.782 2.491 1.000 13.696 83 GLU AAA C 1
ATOM 654 O O . GLU A 1 103 ? 7.139 -18.100 1.963 1.000 14.208 83 GLU AAA O 1
ATOM 660 N N . ARG A 1 104 ? 5.040 -17.304 1.789 1.000 12.721 84 ARG AAA N 1
ATOM 661 C CA . ARG A 1 104 ? 5.112 -17.123 0.333 1.000 12.896 84 ARG AAA CA 1
ATOM 662 C C . ARG A 1 104 ? 6.159 -16.047 0.058 1.000 11.934 84 ARG AAA C 1
ATOM 663 O O . ARG A 1 104 ? 6.975 -16.201 -0.861 1.000 13.356 84 ARG AAA O 1
ATOM 671 N N . LEU A 1 105 ? 6.085 -14.914 0.778 1.000 11.125 85 LEU AAA N 1
ATOM 672 C CA . LEU A 1 105 ? 7.087 -13.832 0.579 1.000 12.818 85 LEU AAA CA 1
ATOM 673 C C . LEU A 1 105 ? 8.499 -14.405 0.761 1.000 12.099 85 LEU AAA C 1
ATOM 674 O O . LEU A 1 105 ? 9.389 -14.086 -0.037 1.000 13.769 85 LEU AAA O 1
ATOM 679 N N . ASP A 1 106 ? 8.707 -15.209 1.804 1.000 13.385 86 ASP AAA N 1
ATOM 680 C CA . ASP A 1 106 ? 10.044 -15.782 2.096 1.000 13.262 86 ASP AAA CA 1
ATOM 681 C C . ASP A 1 106 ? 10.511 -16.613 0.897 1.000 13.380 86 ASP AAA C 1
ATOM 682 O O . ASP A 1 106 ? 11.674 -16.494 0.495 1.000 14.571 86 ASP AAA O 1
ATOM 687 N N . LYS A 1 107 ? 9.652 -17.464 0.351 1.000 13.305 87 LYS AAA N 1
ATOM 688 C CA . LYS A 1 107 ? 10.045 -18.266 -0.836 1.000 14.181 87 LYS AAA CA 1
ATOM 689 C C . LYS A 1 107 ? 10.452 -17.341 -1.997 1.000 13.627 87 LYS AAA C 1
ATOM 690 O O . LYS A 1 107 ? 11.424 -17.612 -2.699 1.000 14.347 87 LYS AAA O 1
ATOM 696 N N . ALA A 1 108 ? 9.708 -16.260 -2.212 1.000 13.081 88 ALA AAA N 1
ATOM 697 C CA . ALA A 1 108 ? 9.970 -15.313 -3.317 1.000 13.203 88 ALA AAA CA 1
ATOM 698 C C . ALA A 1 108 ? 11.263 -14.526 -3.040 1.000 12.220 88 ALA AAA C 1
ATOM 699 O O . ALA A 1 108 ? 12.027 -14.284 -3.982 1.000 13.662 88 ALA AAA O 1
ATOM 701 N N . VAL A 1 109 ? 11.505 -14.168 -1.784 1.000 12.613 89 VAL AAA N 1
ATOM 702 C CA . VAL A 1 109 ? 12.745 -13.438 -1.390 1.000 12.154 89 VAL AAA CA 1
ATOM 703 C C . VAL A 1 109 ? 13.946 -14.303 -1.787 1.000 13.374 89 VAL AAA C 1
ATOM 704 O O . VAL A 1 109 ? 14.983 -13.765 -2.235 1.000 13.914 89 VAL AAA O 1
ATOM 708 N N . LYS A 1 110 ? 13.821 -15.625 -1.635 1.000 14.201 90 LYS AAA N 1
ATOM 709 C CA . LYS A 1 110 ? 14.929 -16.558 -1.947 1.000 14.389 90 LYS AAA CA 1
ATOM 710 C C . LYS A 1 110 ? 15.145 -16.669 -3.457 1.000 14.071 90 LYS AAA C 1
ATOM 711 O O . LYS A 1 110 ? 16.194 -17.215 -3.835 1.000 15.521 90 LYS AAA O 1
ATOM 717 N N . MET A 1 111 ? 14.222 -16.165 -4.284 1.000 14.143 91 MET AAA N 1
ATOM 718 C CA . MET A 1 111 ? 14.429 -15.973 -5.739 1.000 14.374 91 MET AAA CA 1
ATOM 719 C C . MET A 1 111 ? 15.055 -14.595 -5.972 1.000 14.493 91 MET AAA C 1
ATOM 720 O O . MET A 1 111 ? 16.070 -14.519 -6.648 1.000 15.834 91 MET AAA O 1
ATOM 725 N N . ASP A 1 112 ? 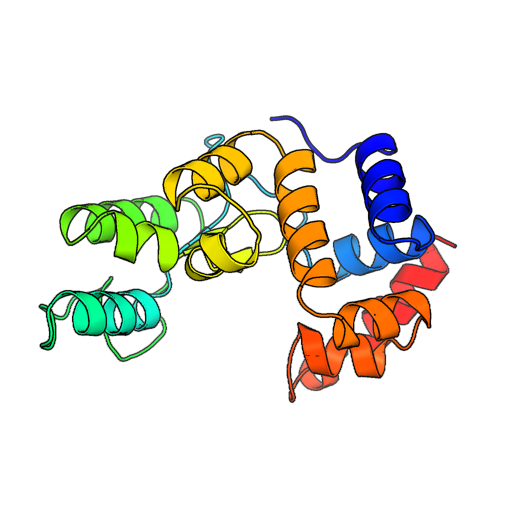14.450 -13.540 -5.426 1.000 13.755 92 ASP AAA N 1
ATOM 726 C CA . ASP A 1 112 ? 15.025 -12.182 -5.529 1.000 13.588 92 ASP AAA CA 1
ATOM 727 C C . ASP A 1 112 ? 14.366 -11.297 -4.479 1.000 13.464 92 ASP AAA C 1
ATOM 728 O O . ASP A 1 112 ? 13.158 -11.067 -4.553 1.000 13.813 92 ASP AAA O 1
ATOM 733 N N . ARG A 1 113 ? 15.137 -10.800 -3.542 1.000 13.472 93 ARG AAA N 1
ATOM 734 C CA . ARG A 1 113 ? 14.595 -10.049 -2.396 1.000 13.605 93 ARG AAA CA 1
ATOM 735 C C . ARG A 1 113 ? 13.855 -8.794 -2.867 1.000 14.187 93 ARG AAA C 1
ATOM 736 O O . ARG A 1 113 ? 12.721 -8.569 -2.447 1.000 13.778 93 ARG AAA O 1
ATOM 744 N N . ASP A 1 114 ? 14.468 -7.984 -3.717 1.000 13.808 94 ASP AAA N 1
ATOM 745 C CA . ASP A 1 114 ? 13.853 -6.689 -4.088 1.000 15.769 94 ASP AAA CA 1
ATOM 746 C C . ASP A 1 114 ? 12.561 -6.924 -4.867 1.000 13.667 94 ASP AAA C 1
ATOM 747 O O . ASP A 1 114 ? 11.558 -6.225 -4.597 1.000 15.082 94 ASP AAA O 1
ATOM 752 N N . CYS A 1 115 ? 12.551 -7.854 -5.813 1.000 13.771 95 CYS AAA N 1
ATOM 753 C CA . CYS A 1 115 ? 11.308 -8.141 -6.565 1.000 13.590 95 CYS AAA CA 1
ATOM 754 C C . CYS A 1 115 ? 10.241 -8.656 -5.600 1.000 12.800 95 CYS AAA C 1
ATOM 755 O O . CYS A 1 115 ? 9.078 -8.238 -5.715 1.000 13.392 95 CYS AAA O 1
ATOM 758 N N . ALA A 1 116 ? 10.608 -9.547 -4.678 1.000 12.584 96 ALA AAA N 1
ATOM 759 C CA . ALA A 1 116 ? 9.625 -10.146 -3.749 1.000 12.845 96 ALA AAA CA 1
ATOM 760 C C . ALA A 1 116 ? 9.009 -9.054 -2.866 1.000 11.855 96 ALA AAA C 1
ATOM 761 O O . ALA A 1 116 ? 7.791 -9.009 -2.738 1.000 12.723 96 ALA AAA O 1
ATOM 763 N N . LEU A 1 117 ? 9.820 -8.207 -2.249 1.000 11.979 97 LEU AAA N 1
ATOM 764 C CA . LEU A 1 117 ? 9.250 -7.195 -1.329 1.000 12.583 97 LEU AAA CA 1
ATOM 765 C C . LEU A 1 117 ? 8.325 -6.252 -2.104 1.000 11.898 97 LEU AAA C 1
ATOM 766 O O . LEU A 1 117 ? 7.303 -5.796 -1.533 1.000 12.629 97 LEU AAA O 1
ATOM 771 N N . GLN A 1 118 ? 8.649 -5.987 -3.371 1.000 11.895 98 GLN AAA N 1
ATOM 772 C CA . GLN A 1 118 ? 7.845 -5.080 -4.222 1.000 12.326 98 GLN AAA CA 1
ATOM 773 C C . GLN A 1 118 ? 6.548 -5.735 -4.687 1.000 12.899 98 GLN AAA C 1
ATOM 774 O O . GLN A 1 118 ? 5.645 -5.010 -5.113 1.000 13.949 98 GLN AAA O 1
ATOM 780 N N . SER A 1 119 ? 6.458 -7.055 -4.606 1.000 12.686 99 SER AAA N 1
ATOM 781 C CA . SER A 1 119 ? 5.333 -7.836 -5.160 1.000 12.922 99 SER AAA CA 1
ATOM 782 C C . SER A 1 119 ? 4.299 -8.154 -4.081 1.000 12.772 99 SER AAA C 1
ATOM 783 O O . SER A 1 119 ? 3.322 -8.844 -4.395 1.000 14.053 99 SER AAA O 1
ATOM 786 N N . ALA A 1 120 ? 4.499 -7.705 -2.855 1.000 12.463 100 ALA AAA N 1
ATOM 787 C CA . ALA A 1 120 ? 3.496 -7.803 -1.781 1.000 13.072 100 ALA AAA CA 1
ATOM 788 C C . ALA A 1 120 ? 2.794 -6.459 -1.627 1.000 12.494 100 ALA AAA C 1
ATOM 789 O O . ALA A 1 120 ? 3.411 -5.389 -1.827 1.000 13.279 100 ALA AAA O 1
ATOM 791 N N . SER A 1 121 ? 1.513 -6.514 -1.299 1.000 12.454 101 SER AAA N 1
ATOM 792 C CA . SER A 1 121 ? 0.763 -5.358 -0.780 1.000 12.975 101 SER AAA CA 1
ATOM 793 C C . SER A 1 121 ? 0.915 -5.340 0.735 1.000 13.542 101 SER AAA C 1
ATOM 794 O O . SER A 1 121 ? 0.834 -6.397 1.371 1.000 17.079 101 SER AAA O 1
ATOM 797 N N . TRP A 1 122 ? 1.136 -4.165 1.306 1.000 12.361 102 TRP AAA N 1
ATOM 798 C CA . TRP A 1 122 ? 1.550 -4.050 2.718 1.000 12.395 102 TRP AAA CA 1
ATOM 799 C C . TRP A 1 122 ? 0.585 -3.208 3.538 1.000 12.567 102 TRP AAA C 1
ATOM 800 O O . TRP A 1 122 ? 0.141 -2.136 3.055 1.000 13.718 102 TRP AAA O 1
ATOM 811 N N . GLY A 1 123 ? 0.406 -3.596 4.796 1.000 13.031 103 GLY AAA N 1
ATOM 812 C CA . GLY A 1 123 ? -0.145 -2.723 5.843 1.000 13.894 103 GLY AAA CA 1
ATOM 813 C C . GLY A 1 123 ? -1.620 -2.400 5.675 1.000 14.505 103 GLY AAA C 1
ATOM 814 O O . GLY A 1 123 ? -2.352 -3.045 4.882 1.000 14.420 103 GLY AAA O 1
ATOM 815 N N . LEU A 1 124 ? -2.056 -1.409 6.442 1.000 14.638 104 LEU AAA N 1
ATOM 816 C CA . LEU A 1 124 ? -3.485 -1.012 6.537 1.000 15.579 104 LEU AAA CA 1
ATOM 817 C C . LEU A 1 124 ? -4.093 -0.890 5.148 1.000 14.458 104 LEU AAA C 1
ATOM 818 O O . LEU A 1 124 ? -5.223 -1.381 4.945 1.000 15.371 104 LEU AAA O 1
ATOM 823 N N . PHE A 1 125 ? -3.440 -0.165 4.243 1.000 14.022 105 PHE AAA N 1
ATOM 824 C CA . PHE A 1 125 ? -4.075 0.203 2.960 1.000 15.078 105 PHE AAA CA 1
ATOM 825 C C . PHE A 1 125 ? -3.628 -0.708 1.818 1.000 14.856 105 PHE AAA C 1
ATOM 826 O O . PHE A 1 125 ? -3.981 -0.439 0.677 1.000 19.657 105 PHE AAA O 1
ATOM 834 N N . GLN A 1 126 ? -2.858 -1.753 2.124 1.000 14.444 106 GLN AAA N 1
ATOM 835 C CA . GLN A 1 126 ? -2.452 -2.786 1.140 1.000 15.420 106 GLN AAA CA 1
ATOM 836 C C . GLN A 1 126 ? -1.837 -2.093 -0.074 1.000 14.139 106 GLN AAA C 1
ATOM 837 O O . GLN A 1 126 ? -2.231 -2.297 -1.209 1.000 15.332 106 GLN AAA O 1
ATOM 843 N N . ILE A 1 127 ? -0.784 -1.329 0.204 1.000 13.904 107 ILE AAA N 1
ATOM 844 C CA . ILE A 1 127 ? -0.020 -0.591 -0.837 1.000 14.668 107 ILE AAA CA 1
ATOM 845 C C . ILE A 1 127 ? 1.081 -1.501 -1.384 1.000 12.523 107 ILE AAA C 1
ATOM 846 O O . ILE A 1 127 ? 1.840 -2.094 -0.587 1.000 13.554 107 ILE AAA O 1
ATOM 851 N N . MET A 1 128 ? 1.132 -1.622 -2.708 1.000 13.685 108 MET AAA N 1
ATOM 852 C CA . MET A 1 128 ? 2.153 -2.467 -3.369 1.000 13.632 108 MET AAA CA 1
ATOM 853 C C . MET A 1 128 ? 3.554 -1.916 -3.087 1.000 12.945 108 MET AAA C 1
ATOM 854 O O . MET A 1 128 ? 3.801 -0.697 -3.222 1.000 13.492 108 MET AAA O 1
ATOM 859 N N . GLY A 1 129 ? 4.483 -2.798 -2.764 1.000 12.819 109 GLY AAA N 1
ATOM 860 C CA . GLY A 1 129 ? 5.862 -2.372 -2.464 1.000 13.348 109 GLY AAA CA 1
ATOM 861 C C . GLY A 1 129 ? 6.543 -1.728 -3.652 1.000 12.906 109 GLY AAA C 1
ATOM 862 O O . GLY A 1 129 ? 7.471 -0.917 -3.429 1.000 14.102 109 GLY AAA O 1
ATOM 863 N N . PHE A 1 130 ? 6.124 -2.021 -4.878 1.000 12.958 110 PHE AAA N 1
ATOM 864 C CA . PHE A 1 130 ? 6.747 -1.417 -6.082 1.000 13.506 110 PHE AAA CA 1
ATOM 865 C C . PHE A 1 130 ? 6.513 0.095 -6.140 1.000 14.873 110 PHE AAA C 1
ATOM 866 O O . PHE A 1 130 ? 7.170 0.751 -6.953 1.000 15.661 110 PHE AAA O 1
ATOM 874 N N . HIS A 1 131 ? 5.629 0.634 -5.310 1.000 13.956 111 HIS AAA N 1
ATOM 875 C CA . HIS A 1 131 ? 5.415 2.097 -5.233 1.000 14.567 111 HIS AAA CA 1
ATOM 876 C C . HIS A 1 131 ? 6.499 2.773 -4.389 1.000 13.842 111 HIS AAA C 1
ATOM 877 O O . HIS A 1 131 ? 6.449 4.011 -4.284 1.000 14.913 111 HIS AAA O 1
ATOM 884 N N . TRP A 1 132 ? 7.457 2.038 -3.817 1.000 14.102 112 TRP AAA N 1
ATOM 885 C CA . TRP A 1 132 ? 8.403 2.620 -2.820 1.000 14.690 112 TRP AAA CA 1
ATOM 886 C C . TRP A 1 132 ? 9.037 3.922 -3.326 1.000 14.631 112 TRP AAA C 1
ATOM 887 O O . TRP A 1 132 ? 9.156 4.876 -2.528 1.000 15.590 112 TRP AAA O 1
ATOM 898 N N . GLU A 1 133 ? 9.491 3.945 -4.573 1.000 14.842 113 GLU AAA N 1
ATOM 899 C CA . GLU A 1 133 ? 10.326 5.063 -5.068 1.000 16.730 113 GLU AAA CA 1
ATOM 900 C C . GLU A 1 133 ? 9.411 6.266 -5.316 1.000 17.266 113 GLU AAA C 1
ATOM 901 O O . GLU A 1 133 ? 9.769 7.406 -4.921 1.000 18.543 113 GLU AAA O 1
ATOM 907 N N . ALA A 1 134 ? 8.269 6.043 -5.965 1.000 16.792 114 ALA AAA N 1
ATOM 908 C CA . ALA A 1 134 ? 7.297 7.130 -6.217 1.000 16.769 114 ALA AAA CA 1
ATOM 909 C C . ALA A 1 134 ? 6.869 7.761 -4.882 1.000 16.820 114 ALA AAA C 1
ATOM 910 O O . ALA A 1 134 ? 6.601 8.972 -4.826 1.000 19.317 114 ALA AAA O 1
ATOM 912 N N . LEU A 1 135 ? 6.742 6.956 -3.833 1.000 16.707 115 LEU AAA N 1
ATOM 913 C CA . LEU A 1 135 ? 6.285 7.405 -2.499 1.000 16.888 115 LEU AAA CA 1
ATOM 914 C C . LEU A 1 135 ? 7.396 8.166 -1.778 1.000 15.522 115 LEU AAA C 1
ATOM 915 O O . LEU A 1 135 ? 7.127 8.685 -0.700 1.000 18.269 115 LEU AAA O 1
ATOM 920 N N . GLY A 1 136 ? 8.617 8.164 -2.310 1.000 16.200 116 GLY AAA N 1
ATOM 921 C CA . GLY A 1 136 ? 9.717 8.970 -1.754 1.000 17.253 116 GLY AAA CA 1
ATOM 922 C C . GLY A 1 136 ? 10.576 8.219 -0.763 1.000 17.057 116 GLY AAA C 1
ATOM 923 O O . GLY A 1 136 ? 11.444 8.860 -0.175 1.000 20.171 116 GLY AAA O 1
ATOM 924 N N . TYR A 1 137 ? 10.382 6.909 -0.583 1.000 15.896 117 TYR AAA N 1
ATOM 925 C CA . TYR A 1 137 ? 11.283 6.125 0.295 1.000 16.163 117 TYR AAA CA 1
ATOM 926 C C . TYR A 1 137 ? 12.643 5.978 -0.403 1.000 15.213 117 TYR AAA C 1
ATOM 927 O O . TYR A 1 137 ? 12.713 5.943 -1.659 1.000 16.946 117 TYR AAA O 1
ATOM 936 N N . ALA A 1 138 ? 13.714 5.903 0.386 1.000 18.398 118 ALA AAA N 1
ATOM 937 C CA . ALA A 1 138 ? 15.103 5.853 -0.125 1.000 18.610 118 ALA AAA CA 1
ATOM 938 C C . ALA A 1 138 ? 15.348 4.542 -0.872 1.000 16.846 118 ALA AAA C 1
ATOM 939 O O . ALA A 1 138 ? 16.242 4.485 -1.739 1.000 17.924 118 ALA AAA O 1
ATOM 941 N N . SER A 1 139 ? 14.617 3.502 -0.499 1.000 16.583 119 SER AAA N 1
ATOM 942 C CA . SER A 1 139 ? 14.840 2.133 -0.990 1.000 17.029 119 SER AAA CA 1
ATOM 943 C C . SER A 1 139 ? 13.606 1.297 -0.705 1.000 16.402 119 SER AAA C 1
ATOM 944 O O . SER A 1 139 ? 12.767 1.682 0.120 1.000 15.029 119 SER AAA O 1
ATOM 947 N N . VAL A 1 140 ? 13.555 0.137 -1.332 1.000 16.146 120 VAL AAA N 1
ATOM 948 C CA . VAL A 1 140 ? 12.505 -0.854 -1.003 1.000 16.684 120 VAL AAA CA 1
ATOM 949 C C . VAL A 1 140 ? 12.611 -1.179 0.490 1.000 15.008 120 VAL AAA C 1
ATOM 950 O O . VAL A 1 140 ? 11.577 -1.305 1.162 1.000 15.497 120 VAL AAA O 1
ATOM 957 N N . GLN A 1 141 ? 13.831 -1.354 1.005 1.000 16.132 121 GLN AAA N 1
ATOM 958 C CA . GLN A 1 141 ? 14.014 -1.685 2.434 1.000 15.863 121 GLN AAA CA 1
ATOM 959 C C . GLN A 1 141 ? 13.434 -0.582 3.326 1.000 15.846 121 GLN AAA C 1
ATOM 960 O O . GLN A 1 141 ? 12.846 -0.906 4.353 1.000 15.459 121 GLN AAA O 1
ATOM 966 N N . ALA A 1 142 ? 13.639 0.691 2.983 1.000 16.727 122 ALA AAA N 1
ATOM 967 C CA . ALA A 1 142 ? 13.091 1.799 3.795 1.000 15.958 122 ALA AAA CA 1
ATOM 968 C C . ALA A 1 142 ? 11.557 1.731 3.786 1.000 14.169 122 ALA AAA C 1
ATOM 969 O O . ALA A 1 142 ? 10.948 1.944 4.841 1.000 15.900 122 ALA AAA O 1
ATOM 971 N N . PHE A 1 143 ? 10.966 1.428 2.636 1.000 13.928 123 PHE AAA N 1
ATOM 972 C CA . PHE A 1 143 ? 9.500 1.259 2.536 1.000 13.889 123 PHE AAA CA 1
ATOM 973 C C . PHE A 1 143 ? 9.075 0.139 3.500 1.000 13.825 123 PHE AAA C 1
ATOM 974 O O . PHE A 1 143 ? 8.108 0.280 4.254 1.000 13.936 123 PHE AAA O 1
ATOM 982 N N . VAL A 1 144 ? 9.766 -0.994 3.449 1.000 13.116 124 VAL AAA N 1
ATOM 983 C CA . VAL A 1 144 ? 9.428 -2.161 4.300 1.000 14.126 124 VAL AAA CA 1
ATOM 984 C C . VAL A 1 144 ? 9.572 -1.789 5.771 1.000 13.616 124 VAL AAA C 1
ATOM 985 O O . VAL A 1 144 ? 8.689 -2.111 6.571 1.000 14.401 124 VAL AAA O 1
ATOM 989 N N . ASN A 1 145 ? 10.659 -1.117 6.142 1.000 14.091 125 ASN AAA N 1
ATOM 990 C CA . ASN A 1 145 ? 10.831 -0.714 7.553 1.000 15.058 125 ASN AAA CA 1
ATOM 991 C C . ASN A 1 145 ? 9.648 0.160 7.992 1.000 14.588 125 ASN AAA C 1
ATOM 992 O O . ASN A 1 145 ? 9.244 0.051 9.151 1.000 15.502 125 ASN AAA O 1
ATOM 997 N N . ALA A 1 146 ? 9.153 1.034 7.114 1.000 14.231 126 ALA AAA N 1
ATOM 998 C CA . ALA A 1 146 ? 8.015 1.917 7.436 1.000 14.225 126 ALA AAA CA 1
ATOM 999 C C . ALA A 1 146 ? 6.761 1.077 7.688 1.000 14.739 126 ALA AAA C 1
ATOM 1000 O O . ALA A 1 146 ? 5.899 1.496 8.463 1.000 17.887 126 ALA AAA O 1
ATOM 1002 N N . GLN A 1 147 ? 6.645 -0.091 7.056 1.000 13.539 127 GLN AAA N 1
ATOM 1003 C CA . GLN A 1 147 ? 5.482 -0.985 7.284 1.000 13.321 127 GLN AAA CA 1
ATOM 1004 C C . GLN A 1 147 ? 5.611 -1.657 8.658 1.000 14.041 127 GLN AAA C 1
ATOM 1005 O O . GLN A 1 147 ? 4.587 -1.893 9.314 1.000 14.271 127 GLN AAA O 1
ATOM 1011 N N . TYR A 1 148 ? 6.829 -2.022 9.055 1.000 14.230 128 TYR AAA N 1
ATOM 1012 C CA . TYR A 1 148 ? 7.054 -2.658 10.372 1.000 15.184 128 TYR AAA CA 1
ATOM 1013 C C . TYR A 1 148 ? 6.906 -1.655 11.529 1.000 15.774 128 TYR AAA C 1
ATOM 1014 O O . TYR A 1 148 ? 6.653 -2.076 12.656 1.000 18.504 128 TYR AAA O 1
ATOM 1023 N N . ALA A 1 149 ? 7.095 -0.357 11.279 1.000 16.662 129 ALA AAA N 1
ATOM 1024 C CA . ALA A 1 149 ? 7.302 0.626 12.369 1.000 17.354 129 ALA AAA CA 1
ATOM 1025 C C . ALA A 1 149 ? 6.041 0.763 13.237 1.000 17.720 129 ALA AAA C 1
ATOM 1026 O O . ALA A 1 149 ? 6.138 0.680 14.462 1.000 21.920 129 ALA AAA O 1
ATOM 1028 N N . SER A 1 150 ? 4.879 0.958 12.627 1.000 17.133 130 SER AAA N 1
ATOM 1029 C CA . SER A 1 150 ? 3.632 1.298 13.356 1.000 17.241 130 SER AAA CA 1
ATOM 1030 C C . SER A 1 150 ? 2.470 1.417 12.370 1.000 15.504 130 SER AAA C 1
ATOM 1031 O O . SER A 1 150 ? 2.705 1.581 11.161 1.000 15.015 130 SER AAA O 1
ATOM 1034 N N . GLU A 1 151 ? 1.247 1.409 12.881 1.000 16.501 131 GLU AAA N 1
ATOM 1035 C CA . GLU A 1 151 ? 0.079 1.728 12.024 1.000 16.917 131 GLU AAA CA 1
ATOM 1036 C C . GLU A 1 151 ? 0.165 3.190 11.562 1.000 14.487 131 GLU AAA C 1
ATOM 1037 O O . GLU A 1 151 ? -0.173 3.436 10.408 1.000 15.514 131 GLU AAA O 1
ATOM 1043 N N . GLY A 1 152 ? 0.649 4.103 12.404 1.000 16.487 132 GLY AAA N 1
ATOM 1044 C CA . GLY A 1 152 ? 0.807 5.511 12.007 1.000 16.400 132 GLY AAA CA 1
ATOM 1045 C C . GLY A 1 152 ? 1.740 5.648 10.813 1.000 15.041 132 GLY AAA C 1
ATOM 1046 O O . GLY A 1 152 ? 1.468 6.421 9.886 1.000 15.998 132 GLY AAA O 1
ATOM 1047 N N . SER A 1 153 ? 2.808 4.852 10.791 1.000 15.207 133 SER AAA N 1
ATOM 1048 C CA . SER A 1 153 ? 3.764 4.856 9.671 1.000 16.032 133 SER AAA CA 1
ATOM 1049 C C . SER A 1 153 ? 3.074 4.315 8.411 1.000 13.787 133 SER AAA C 1
ATOM 1050 O O . SER A 1 153 ? 3.264 4.862 7.304 1.000 14.996 133 SER AAA O 1
ATOM 1053 N N . GLN A 1 154 ? 2.266 3.263 8.544 1.000 14.552 134 GLN AAA N 1
ATOM 1054 C CA . GLN A 1 154 ? 1.496 2.714 7.399 1.000 13.863 134 GLN AAA CA 1
ATOM 1055 C C . GLN A 1 154 ? 0.452 3.736 6.913 1.000 13.345 134 GLN AAA C 1
ATOM 1056 O O . GLN A 1 154 ? 0.241 3.838 5.695 1.000 14.085 134 GLN AAA O 1
ATOM 1062 N N . LEU A 1 155 ? -0.149 4.512 7.818 1.000 14.258 135 LEU AAA N 1
ATOM 1063 C CA . LEU A 1 155 ? -1.086 5.586 7.405 1.000 14.314 135 LEU AAA CA 1
ATOM 1064 C C . LEU A 1 155 ? -0.288 6.647 6.636 1.000 14.593 135 LEU AAA C 1
ATOM 1065 O O . LEU A 1 155 ? -0.797 7.172 5.637 1.000 14.756 135 LEU AAA O 1
ATOM 1070 N N . ASN A 1 156 ? 0.956 6.909 7.048 1.000 13.950 136 ASN AAA N 1
ATOM 1071 C CA . ASN A 1 156 ? 1.812 7.860 6.311 1.000 14.867 136 ASN AAA CA 1
ATOM 1072 C C . ASN A 1 156 ? 2.090 7.330 4.900 1.000 13.946 136 ASN AAA C 1
ATOM 1073 O O . ASN A 1 156 ? 2.140 8.133 3.958 1.000 14.245 136 ASN AAA O 1
ATOM 1078 N N . THR A 1 157 ? 2.275 6.019 4.714 1.000 13.955 137 THR AAA N 1
ATOM 1079 C CA . THR A 1 157 ? 2.457 5.478 3.351 1.000 13.425 137 THR AAA CA 1
ATOM 1080 C C . THR A 1 157 ? 1.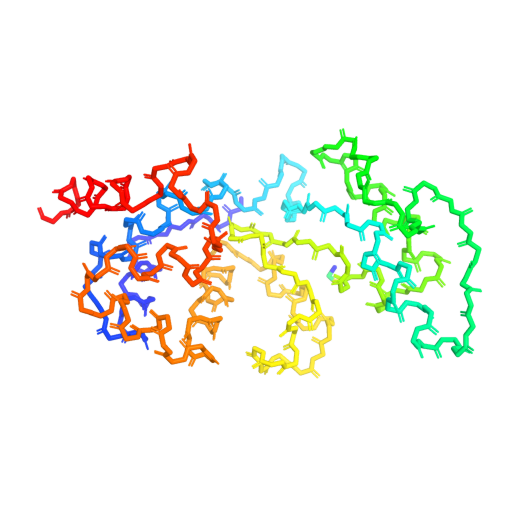235 5.869 2.503 1.000 13.035 137 THR AAA C 1
ATOM 1081 O O . THR A 1 157 ? 1.379 6.276 1.337 1.000 13.818 137 THR AAA O 1
ATOM 1085 N N . PHE A 1 158 ? 0.039 5.699 3.060 1.000 13.671 138 PHE AAA N 1
ATOM 1086 C CA . PHE A 1 158 ? -1.228 6.062 2.383 1.000 14.197 138 PHE AAA CA 1
ATOM 1087 C C . PHE A 1 158 ? -1.256 7.568 2.092 1.000 13.107 138 PHE AAA C 1
ATOM 1088 O O . PHE A 1 158 ? -1.602 7.977 0.978 1.000 13.652 138 PHE AAA O 1
ATOM 1096 N N . VAL A 1 159 ? -0.864 8.386 3.062 1.000 12.968 139 VAL AAA N 1
ATOM 1097 C CA . VAL A 1 159 ? -0.813 9.859 2.856 1.000 13.830 139 VAL AAA CA 1
ATOM 1098 C C . VAL A 1 159 ? 0.055 10.158 1.633 1.000 13.463 139 VAL AAA C 1
ATOM 1099 O O . VAL A 1 159 ? -0.321 10.969 0.788 1.000 14.014 139 VAL AAA O 1
ATOM 1103 N N . ARG A 1 160 ? 1.240 9.564 1.576 1.000 13.619 140 ARG AAA N 1
ATOM 1104 C CA . ARG A 1 160 ? 2.163 9.803 0.443 1.000 14.925 140 ARG AAA CA 1
ATOM 1105 C C . ARG A 1 160 ? 1.501 9.353 -0.857 1.000 13.358 140 ARG AAA C 1
ATOM 1106 O O . ARG A 1 160 ? 1.652 10.015 -1.878 1.000 13.790 140 ARG AAA O 1
ATOM 1114 N N . PHE A 1 161 ? 0.795 8.218 -0.832 1.000 13.541 141 PHE AAA N 1
ATOM 1115 C CA . PHE A 1 161 ? 0.131 7.686 -2.042 1.000 14.492 141 PHE AAA CA 1
ATOM 1116 C C . PHE A 1 161 ? -0.894 8.706 -2.573 1.000 12.940 141 PHE AAA C 1
ATOM 1117 O O . PHE A 1 161 ? -1.019 8.918 -3.794 1.000 14.422 141 PHE AAA O 1
ATOM 1125 N N . ILE A 1 162 ? -1.654 9.304 -1.669 1.000 14.200 142 ILE AAA N 1
ATOM 1126 C CA . ILE A 1 162 ? -2.629 10.358 -2.062 1.000 13.945 142 ILE AAA CA 1
ATOM 1127 C C . ILE A 1 162 ? -1.882 11.583 -2.604 1.000 13.081 142 ILE AAA C 1
ATOM 1128 O O . ILE A 1 162 ? -2.285 12.112 -3.672 1.000 15.071 142 ILE AAA O 1
ATOM 1133 N N . LYS A 1 163 ? -0.798 11.990 -1.953 1.000 13.449 143 LYS AAA N 1
ATOM 1134 C CA . LYS A 1 163 ? -0.064 13.192 -2.398 1.000 14.392 143 LYS AAA CA 1
ATOM 1135 C C . LYS A 1 163 ? 0.478 13.009 -3.817 1.000 14.343 143 LYS AAA C 1
ATOM 1136 O O . LYS A 1 163 ? 0.471 13.986 -4.591 1.000 15.321 143 LYS AAA O 1
ATOM 1142 N N . ILE A 1 164 ? 0.977 11.823 -4.158 1.000 14.930 144 ILE AAA N 1
ATOM 1143 C CA . ILE A 1 164 ? 1.608 11.620 -5.491 1.000 16.085 144 ILE AAA CA 1
ATOM 1144 C C . ILE A 1 164 ? 0.554 11.359 -6.554 1.000 15.902 144 ILE AAA C 1
ATOM 1145 O O . ILE A 1 164 ? 0.950 11.201 -7.721 1.000 17.929 144 ILE AAA O 1
ATOM 1150 N N . ASN A 1 165 ? -0.728 11.356 -6.167 1.000 16.178 145 ASN AAA N 1
ATOM 1151 C CA . ASN A 1 165 ? -1.869 11.167 -7.091 1.000 16.486 145 ASN AAA CA 1
ATOM 1152 C C . ASN A 1 165 ? -2.786 12.378 -6.970 1.000 16.751 145 ASN AAA C 1
ATOM 1153 O O . ASN A 1 165 ? -3.846 12.298 -6.354 1.000 16.549 145 ASN AAA O 1
ATOM 1158 N N . PRO A 1 166 ? -2.376 13.550 -7.508 1.000 18.052 146 PRO AAA N 1
ATOM 1159 C CA . PRO A 1 166 ? -3.143 14.775 -7.288 1.000 18.367 146 PRO AAA CA 1
ATOM 1160 C C . PRO A 1 166 ? -4.648 14.673 -7.603 1.000 18.313 146 PRO AAA C 1
ATOM 1161 O O . PRO A 1 166 ? -5.447 15.292 -6.891 1.000 18.658 146 PRO AAA O 1
ATOM 1165 N N . ALA A 1 167 ? -5.035 13.945 -8.656 1.000 17.743 147 ALA AAA N 1
ATOM 1166 C CA . ALA A 1 167 ? -6.471 13.816 -9.016 1.000 18.073 147 ALA AAA CA 1
ATOM 1167 C C . ALA A 1 167 ? -7.219 13.116 -7.873 1.000 17.704 147 ALA AAA C 1
ATOM 1168 O O . ALA A 1 167 ? -8.346 13.504 -7.555 1.000 18.750 147 ALA AAA O 1
ATOM 1170 N N . ILE A 1 168 ? -6.624 12.093 -7.268 1.000 16.347 148 ILE AAA N 1
ATOM 1171 C CA . ILE A 1 168 ? -7.234 11.415 -6.091 1.000 15.386 148 ILE AAA CA 1
ATOM 1172 C C . ILE A 1 168 ? -7.259 12.381 -4.906 1.000 14.853 148 ILE AAA C 1
ATOM 1173 O O . ILE A 1 168 ? -8.280 12.467 -4.210 1.000 15.551 148 ILE AAA O 1
ATOM 1178 N N . HIS A 1 169 ? -6.172 13.113 -4.697 1.000 15.286 149 HIS AAA N 1
ATOM 1179 C CA . HIS A 1 169 ? -6.074 14.092 -3.586 1.000 15.302 149 HIS AAA CA 1
ATOM 1180 C C . HIS A 1 169 ? -7.207 15.120 -3.725 1.000 14.640 149 HIS AAA C 1
ATOM 1181 O O . HIS A 1 169 ? -7.872 15.443 -2.720 1.000 15.662 149 HIS AAA O 1
ATOM 1188 N N . LYS A 1 170 ? -7.405 15.620 -4.935 1.000 14.843 150 LYS AAA N 1
ATOM 1189 C CA . LYS A 1 170 ? -8.421 16.673 -5.188 1.000 15.948 150 LYS AAA CA 1
ATOM 1190 C C . LYS A 1 170 ? -9.820 16.100 -4.950 1.000 15.412 150 LYS AAA C 1
ATOM 1191 O O . LYS A 1 170 ? -10.681 16.805 -4.372 1.000 16.128 150 LYS AAA O 1
ATOM 1197 N N . ALA A 1 171 ? -10.065 14.865 -5.378 1.000 15.930 151 ALA AAA N 1
ATOM 1198 C CA . ALA A 1 171 ? -11.371 14.212 -5.153 1.000 15.995 151 ALA AAA CA 1
ATOM 1199 C C . ALA A 1 171 ? -11.609 14.062 -3.646 1.000 15.202 151 ALA AAA C 1
ATOM 1200 O O . ALA A 1 171 ? -12.745 14.244 -3.183 1.000 17.352 151 ALA AAA O 1
ATOM 1202 N N . LEU A 1 172 ? -10.576 13.711 -2.888 1.000 14.843 152 LEU AAA N 1
ATOM 1203 C CA . LEU A 1 172 ? -10.739 13.554 -1.428 1.000 14.028 152 LEU AAA CA 1
ATOM 1204 C C . LEU A 1 172 ? -11.111 14.896 -0.823 1.000 14.908 152 LEU AAA C 1
ATOM 1205 O O . LEU A 1 172 ? -12.025 14.898 0.042 1.000 21.643 152 LEU AAA O 1
ATOM 1210 N N . LYS A 1 173 ? -10.360 15.964 -1.159 1.000 14.923 153 LYS AAA N 1
ATOM 1211 C CA . LYS A 1 173 ? -10.587 17.343 -0.624 1.000 15.361 153 LYS AAA CA 1
ATOM 1212 C C . LYS A 1 173 ? -12.006 17.817 -0.920 1.000 14.830 153 LYS AAA C 1
ATOM 1213 O O . LYS A 1 173 ? -12.598 18.501 -0.059 1.000 17.109 153 LYS AAA O 1
ATOM 1219 N N . SER A 1 174 ? -12.490 17.553 -2.122 1.000 15.370 154 SER AAA N 1
ATOM 1220 C CA . SER A 1 174 ? -13.841 18.003 -2.552 1.000 15.298 154 SER AAA CA 1
ATOM 1221 C C . SER A 1 174 ? -14.933 17.032 -2.067 1.000 14.912 154 SER AAA C 1
ATOM 1222 O O . SER A 1 174 ? -16.107 17.323 -2.317 1.000 16.286 154 SER AAA O 1
ATOM 1225 N N . LYS A 1 175 ? -14.575 15.944 -1.384 1.000 15.100 155 LYS AAA N 1
ATOM 1226 C CA . LYS A 1 175 ? -15.555 14.942 -0.871 1.000 14.740 155 LYS AAA CA 1
ATOM 1227 C C . LYS A 1 175 ? -16.319 14.351 -2.049 1.000 13.991 155 LYS AAA C 1
ATOM 1228 O O . LYS A 1 175 ? -17.493 13.977 -1.868 1.000 14.885 155 LYS AAA O 1
ATOM 1234 N N . ASN A 1 176 ? -15.688 14.263 -3.215 1.000 14.440 156 ASN AAA N 1
ATOM 1235 C CA . ASN A 1 176 ? -16.322 13.652 -4.403 1.000 15.533 156 ASN AAA CA 1
ATOM 1236 C C . ASN A 1 176 ? -16.036 12.153 -4.296 1.000 14.978 156 ASN AAA C 1
ATOM 1237 O O . ASN A 1 176 ? -15.046 11.668 -4.848 1.000 15.638 156 ASN AAA O 1
ATOM 1242 N N . TRP A 1 177 ? -16.858 11.469 -3.517 1.000 15.328 157 TRP AAA N 1
ATOM 1243 C CA . TRP A 1 177 ? -16.594 10.057 -3.161 1.000 14.921 157 TRP AAA CA 1
ATOM 1244 C C . TRP A 1 177 ? -16.586 9.179 -4.414 1.000 14.514 157 TRP AAA C 1
ATOM 1245 O O . TRP A 1 177 ? -15.813 8.203 -4.435 1.000 16.670 157 TRP AAA O 1
ATOM 1256 N N . ALA A 1 178 ? -17.450 9.431 -5.397 1.000 15.640 158 ALA AAA N 1
ATOM 1257 C CA . ALA A 1 178 ? -17.493 8.622 -6.635 1.000 17.596 158 ALA AAA CA 1
ATOM 1258 C C . ALA A 1 178 ? -16.183 8.786 -7.409 1.000 16.473 158 ALA AAA C 1
ATOM 1259 O O . ALA A 1 178 ? -15.620 7.783 -7.874 1.000 18.469 158 ALA AAA O 1
ATOM 1261 N N . GLU A 1 179 ? -15.684 10.012 -7.543 1.000 16.860 159 GLU AAA N 1
ATOM 1262 C CA . GLU A 1 179 ? -14.422 10.238 -8.276 1.000 18.071 159 GLU AAA CA 1
ATOM 1263 C C . GLU A 1 179 ? -13.284 9.579 -7.490 1.000 15.993 159 GLU AAA C 1
ATOM 1264 O O . GLU A 1 179 ? -12.383 8.982 -8.099 1.000 18.340 159 GLU AAA O 1
ATOM 1270 N N . PHE A 1 180 ? -13.305 9.724 -6.174 1.000 15.053 160 PHE AAA N 1
ATOM 1271 C CA . PHE A 1 180 ? -12.263 9.148 -5.304 1.000 15.438 160 PHE AAA CA 1
ATOM 1272 C C . PHE A 1 180 ? -12.260 7.638 -5.526 1.000 15.703 160 PHE AAA C 1
ATOM 1273 O O . PHE A 1 180 ? -11.190 7.040 -5.791 1.000 16.914 160 PHE AAA O 1
ATOM 1281 N N . ALA A 1 181 ? -13.432 7.013 -5.422 1.000 16.031 161 ALA AAA N 1
ATOM 1282 C CA . ALA A 1 181 ? -13.538 5.534 -5.497 1.000 17.069 161 ALA AAA CA 1
ATOM 1283 C C . ALA A 1 181 ? -13.163 5.059 -6.904 1.000 16.948 161 ALA AAA C 1
ATOM 1284 O O . ALA A 1 181 ? -12.460 4.054 -7.033 1.000 18.312 161 ALA AAA O 1
ATOM 1286 N N . LYS A 1 182 ? -13.612 5.745 -7.945 1.000 16.713 162 LYS AAA N 1
ATOM 1287 C CA . LYS A 1 182 ? -13.275 5.374 -9.340 1.000 17.994 162 LYS AAA CA 1
ATOM 1288 C C . LYS A 1 182 ? -11.752 5.332 -9.491 1.000 17.632 162 LYS AAA C 1
ATOM 1289 O O . LYS A 1 182 ? -11.229 4.412 -10.138 1.000 20.909 162 LYS AAA O 1
ATOM 1295 N N . ARG A 1 183 ? -11.051 6.323 -8.959 1.000 17.502 163 ARG AAA N 1
ATOM 1296 C CA . ARG A 1 183 ? -9.587 6.439 -9.169 1.000 18.354 163 ARG AAA CA 1
ATOM 1297 C C . ARG A 1 183 ? -8.832 5.522 -8.214 1.000 18.523 163 ARG AAA C 1
ATOM 1298 O O . ARG A 1 183 ? -7.799 4.973 -8.633 1.000 22.692 163 ARG AAA O 1
ATOM 1306 N N . TYR A 1 184 ? -9.297 5.388 -6.977 1.000 17.961 164 TYR AAA N 1
ATOM 1307 C CA . TYR A 1 184 ? -8.593 4.612 -5.925 1.000 18.301 164 TYR AAA CA 1
ATOM 1308 C C . TYR A 1 184 ? -8.912 3.118 -6.052 1.000 17.804 164 TYR AAA C 1
ATOM 1309 O O . TYR A 1 184 ? -7.983 2.283 -6.017 1.000 22.174 164 TYR AAA O 1
ATOM 1318 N N . ASN A 1 185 ? -10.190 2.775 -6.159 1.000 18.458 165 ASN AAA N 1
ATOM 1319 C CA . ASN A 1 185 ? -10.658 1.372 -6.238 1.000 20.281 165 ASN AAA CA 1
ATOM 1320 C C . ASN A 1 185 ? -10.704 0.875 -7.686 1.000 22.775 165 ASN AAA C 1
ATOM 1321 O O . ASN A 1 185 ? -10.662 -0.348 -7.886 1.000 29.228 165 ASN AAA O 1
ATOM 1326 N N . GLY A 1 186 ? -10.805 1.772 -8.656 1.000 22.146 166 GLY AAA N 1
ATOM 1327 C CA . GLY A 1 186 ? -10.791 1.427 -10.083 1.000 23.481 166 GLY AAA CA 1
ATOM 1328 C C . GLY A 1 186 ? -12.186 1.393 -10.698 1.000 27.118 166 GLY AAA C 1
ATOM 1329 O O . GLY A 1 186 ? -13.195 1.685 -10.047 1.000 24.158 166 GLY AAA O 1
ATOM 1330 N N . PRO A 1 187 ? -12.268 1.026 -11.994 1.000 32.127 167 PRO AAA N 1
ATOM 1331 C CA . PRO A 1 187 ? -13.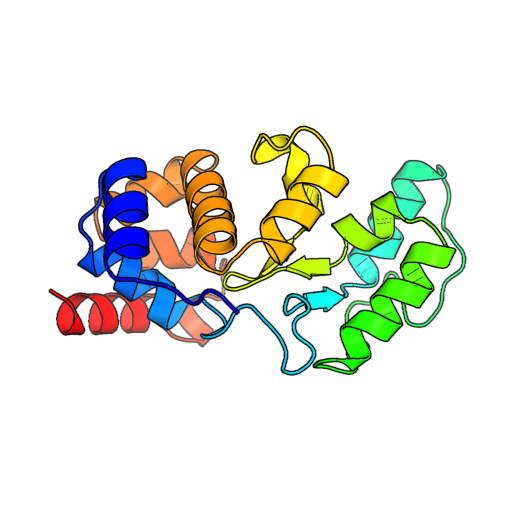506 1.165 -12.761 1.000 34.185 167 PRO AAA CA 1
ATOM 1332 C C . PRO A 1 187 ? -14.689 0.333 -12.242 1.000 35.832 167 PRO AAA C 1
ATOM 1333 O O . PRO A 1 187 ? -15.805 0.693 -12.545 1.000 39.261 167 PRO AAA O 1
ATOM 1337 N N . ASP A 1 188 ? -14.443 -0.740 -11.482 1.000 33.613 168 ASP AAA N 1
ATOM 1338 C CA . ASP A 1 188 ? -15.529 -1.599 -10.933 1.000 36.602 168 ASP AAA CA 1
ATOM 1339 C C . ASP A 1 188 ? -15.851 -1.215 -9.478 1.000 30.117 168 ASP AAA C 1
ATOM 1340 O O . ASP A 1 188 ? -16.435 -2.047 -8.771 1.000 33.848 168 ASP AAA O 1
ATOM 1345 N N . TYR A 1 189 ? -15.517 0.004 -9.038 1.000 28.447 169 TYR AAA N 1
ATOM 1346 C CA . TYR A 1 189 ? -15.758 0.471 -7.647 1.000 24.971 169 TYR AAA CA 1
ATOM 1347 C C . TYR A 1 189 ? -17.233 0.289 -7.262 1.000 24.758 169 TYR AAA C 1
ATOM 1348 O O . TYR A 1 189 ? -17.529 0.077 -6.070 1.000 26.585 169 TYR AAA O 1
ATOM 1357 N N . LYS A 1 190 ? -18.140 0.391 -8.231 1.000 26.248 170 LYS AAA N 1
ATOM 1358 C CA . LYS A 1 190 ? -19.594 0.405 -7.941 1.000 28.308 170 LYS AAA CA 1
ATOM 1359 C C . LYS A 1 190 ? -20.066 -0.996 -7.535 1.000 28.979 170 LYS AAA C 1
ATOM 1360 O O . LYS A 1 190 ? -21.051 -1.071 -6.788 1.000 31.724 170 LYS AAA O 1
ATOM 1366 N N . LYS A 1 191 ? -19.355 -2.047 -7.950 1.000 29.617 171 LYS AAA N 1
ATOM 1367 C CA . LYS A 1 191 ? -19.677 -3.459 -7.600 1.000 34.805 171 LYS AAA CA 1
ATOM 1368 C C . LYS A 1 191 ? -19.737 -3.606 -6.070 1.000 34.009 171 LYS AAA C 1
ATOM 1369 O O . LYS A 1 191 ? -20.633 -4.312 -5.588 1.000 38.156 171 LYS AAA O 1
ATOM 1375 N N . ASN A 1 192 ? -18.833 -2.947 -5.334 1.000 29.889 172 ASN AAA N 1
ATOM 1376 C CA . ASN A 1 192 ? -18.763 -3.007 -3.846 1.000 29.619 172 ASN AAA CA 1
ATOM 1377 C C . ASN A 1 192 ? -19.275 -1.695 -3.229 1.000 23.579 172 ASN AAA C 1
ATOM 1378 O O . ASN A 1 192 ? -19.137 -1.510 -2.002 1.000 23.117 172 ASN AAA O 1
ATOM 1383 N N . ASN A 1 193 ? -19.897 -0.835 -4.033 1.000 23.730 173 ASN AAA N 1
ATOM 1384 C CA . ASN A 1 193 ? -20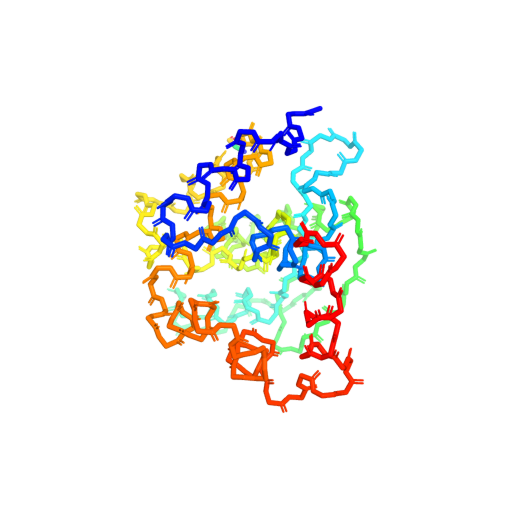.560 0.402 -3.560 1.000 21.080 173 ASN AAA CA 1
ATOM 1385 C C . ASN A 1 193 ? -19.579 1.260 -2.745 1.000 19.740 173 ASN AAA C 1
ATOM 1386 O O . ASN A 1 193 ? -19.977 1.857 -1.724 1.000 18.839 173 ASN AAA O 1
ATOM 1391 N N . TYR A 1 194 ? -18.323 1.331 -3.174 1.000 18.863 174 TYR AAA N 1
ATOM 1392 C CA . TYR A 1 194 ? -17.266 2.063 -2.426 1.000 18.074 174 TYR AAA CA 1
ATOM 1393 C C . TYR A 1 194 ? -17.635 3.534 -2.232 1.000 16.913 174 TYR AAA C 1
ATOM 1394 O O . TYR A 1 194 ? -17.372 4.057 -1.155 1.000 17.390 174 TYR AAA O 1
ATOM 1403 N N . ASP A 1 195 ? -18.229 4.163 -3.237 1.000 17.641 175 ASP AAA N 1
ATOM 1404 C CA . ASP A 1 195 ? -18.599 5.598 -3.171 1.000 16.902 175 ASP AAA CA 1
ATOM 1405 C C . ASP A 1 195 ? -19.626 5.796 -2.054 1.000 16.573 175 ASP AAA C 1
ATOM 1406 O O . ASP A 1 195 ? -19.451 6.724 -1.235 1.000 16.992 175 ASP AAA O 1
ATOM 141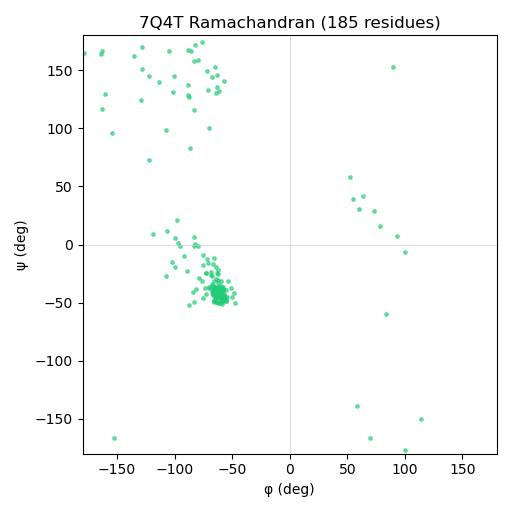1 N N . VAL A 1 196 ? -20.691 4.997 -2.027 1.000 16.895 176 VAL AAA N 1
ATOM 1412 C CA . VAL A 1 196 ? -21.737 5.139 -0.982 1.000 16.830 176 VAL AAA CA 1
ATOM 1413 C C . VAL A 1 196 ? -21.155 4.800 0.394 1.000 15.953 176 VAL AAA C 1
ATOM 1414 O O . VAL A 1 196 ? -21.474 5.491 1.366 1.000 17.308 176 VAL AAA O 1
ATOM 1418 N N . LYS A 1 197 ? -20.305 3.774 0.496 1.000 17.178 177 LYS AAA N 1
ATOM 1419 C CA . LYS A 1 197 ? -19.703 3.415 1.804 1.000 16.732 177 LYS AAA CA 1
ATOM 1420 C C . LYS A 1 197 ? -18.866 4.593 2.318 1.000 14.391 177 LYS AAA C 1
ATOM 1421 O O . LYS A 1 197 ? -18.919 4.883 3.528 1.000 16.573 177 LYS AAA O 1
ATOM 1427 N N . LEU A 1 198 ? -18.108 5.251 1.438 1.000 16.084 178 LEU AAA N 1
ATOM 1428 C CA . LEU A 1 198 ? -17.302 6.430 1.838 1.000 15.809 178 LEU AAA CA 1
ATOM 1429 C C . LEU A 1 198 ? -18.222 7.561 2.315 1.000 15.309 178 LEU AAA C 1
ATOM 1430 O O . LEU A 1 198 ? -17.962 8.118 3.391 1.000 16.270 178 LEU AAA O 1
ATOM 1435 N N . ALA A 1 199 ? -19.311 7.823 1.597 1.000 15.772 179 ALA AAA N 1
ATOM 1436 C CA . ALA A 1 199 ? -20.247 8.918 1.939 1.000 16.483 179 ALA AAA CA 1
ATOM 1437 C C . ALA A 1 199 ? -20.881 8.628 3.301 1.000 16.962 179 ALA AAA C 1
ATOM 1438 O O . ALA A 1 199 ? -20.986 9.526 4.158 1.000 18.606 179 ALA AAA O 1
ATOM 1440 N N . GLU A 1 200 ? -21.307 7.389 3.504 1.000 17.398 180 GLU AAA N 1
ATOM 1441 C CA . GLU A 1 200 ? -21.975 6.995 4.768 1.000 19.524 180 GLU AAA CA 1
ATOM 1442 C C . GLU A 1 200 ? -20.961 7.047 5.918 1.000 18.576 180 GLU AAA C 1
ATOM 1443 O O . GLU A 1 200 ? -21.294 7.537 7.001 1.000 20.362 180 GLU AAA O 1
ATOM 1454 N N . ALA A 1 201 ? -19.738 6.574 5.692 1.000 18.379 181 ALA AAA N 1
ATOM 1455 C CA . ALA A 1 201 ? -18.682 6.618 6.727 1.000 18.787 181 ALA AAA CA 1
ATOM 1456 C C . ALA A 1 201 ? -18.389 8.077 7.095 1.000 17.110 181 ALA AAA C 1
ATOM 1457 O O . ALA A 1 201 ? -18.277 8.402 8.300 1.000 19.226 181 ALA AAA O 1
ATOM 1459 N N . TYR A 1 202 ? -18.255 8.935 6.089 1.000 17.247 182 TYR AAA N 1
ATOM 1460 C CA . TYR A 1 202 ? -17.977 10.370 6.311 1.000 17.176 182 TYR AAA CA 1
ATOM 1461 C C . TYR A 1 202 ? -19.054 10.959 7.231 1.000 18.617 182 TYR AAA C 1
ATOM 1462 O O . TYR A 1 202 ? -18.709 11.607 8.239 1.000 20.754 182 TYR AAA O 1
ATOM 1471 N N . GLN A 1 203 ? -20.325 10.692 6.930 1.000 19.052 183 GLN AAA N 1
ATOM 1472 C CA . GLN A 1 203 ? -21.452 11.231 7.745 1.000 21.579 183 GLN AAA CA 1
ATOM 1473 C C . GLN A 1 203 ? -21.351 10.713 9.187 1.000 24.025 183 GLN AAA C 1
ATOM 1474 O O . GLN A 1 203 ? -21.669 11.475 10.109 1.000 30.253 183 GLN AAA O 1
ATOM 1480 N N . SER A 1 204 ? -20.905 9.470 9.380 1.000 22.816 184 SER AAA N 1
ATOM 1481 C CA . SER A 1 204 ? -20.797 8.817 10.712 1.000 24.876 184 SER AAA CA 1
ATOM 1482 C C . SER A 1 204 ? -19.704 9.480 11.565 1.000 24.649 184 SER AAA C 1
ATOM 1483 O O . SER A 1 204 ? -19.802 9.434 12.800 1.000 27.995 184 SER AAA O 1
ATOM 1486 N N . PHE A 1 205 ? -18.697 10.090 10.947 1.000 22.496 185 PHE AAA N 1
ATOM 1487 C CA . PHE A 1 205 ? -17.564 10.720 11.669 1.000 23.424 185 PHE AAA CA 1
ATOM 1488 C C . PHE A 1 205 ? -17.712 12.239 11.732 1.000 25.483 185 PHE AAA C 1
ATOM 1489 O O . PHE A 1 205 ? -16.972 12.840 12.510 1.000 30.197 185 PHE AAA O 1
ATOM 1497 N N . LYS A 1 206 ? -18.596 12.839 10.934 1.000 25.900 186 LYS AAA N 1
ATOM 1498 C CA . LYS A 1 206 ? -18.630 14.314 10.767 1.000 28.627 186 LYS AAA CA 1
ATOM 1499 C C . LYS A 1 206 ? -19.512 14.911 11.865 1.000 36.767 186 LYS AAA C 1
ATOM 1500 O O . LYS A 1 206 ? -20.597 14.412 12.175 1.000 44.498 186 LYS AAA O 1
ATOM 1507 N N . ALA B 2 1 ? 12.409 -6.567 8.204 1.000 15.647 3 ALA LbL N 1
ATOM 1508 C CA . ALA B 2 1 ? 12.922 -5.232 8.516 1.000 16.416 3 ALA LbL CA 1
ATOM 1509 C C . ALA B 2 1 ? 14.433 -5.285 8.728 1.000 17.987 3 ALA LbL C 1
ATOM 1510 O O . ALA B 2 1 ? 14.976 -6.376 8.960 1.000 18.506 3 ALA LbL O 1
#

Sequence (188 aa):
HMALTEQDFQSAADDLGVDVASVKAVTKVESRGSGFLLSGVPKILFERHWMFKLLKRKLGHDPEINDVCNPKAGGYLGGQAEHERLDKAVKMDRDCALQSASWGLFQIMGFHWEALGYASVQAFVNAQYASEGSQLNTFVRFIKINPAIHKALKSKNWAEFAKRYNGPDYKKNNYDVKLAEAYQSFKA

Solvent-accessible surface area: 9253 Å² total

Nearest PDB structures (foldseek):
  7q4s-assembly2_BBB  TM=9.978E-01  e=9.411E-32  Pseudomonas phage JG004
  5nm7-assembly1_G  TM=9.624E-01  e=7.320E-21  Burkholderia
  5nm7-assembly2_A  TM=9.250E-01  e=4.985E-21  Burkholderia
  7rum-assembly2_B  TM=9.509E-01  e=1.581E-19  Salmonella phage GEC_vB_GOT
  3fi0-assembly5_H  TM=2.163E-01  e=5.209E+00  Geobacillus stearothermophilus

Secondary structure (P-SEA, 3-state):
cccccaaaaaaaaaaacccaaaaaaaaaccccccccccccccbbbbbaaaaaaaaaaaacccccccccccccccccccaaaaaaaaaaaaaacaaaaaaaccccccccccccccccccccaaaaaaaaaccaaaaaaaaaaaaaacaaaaaaaaacaaaaaaaaaccccccccaaaaaaaaaaaaac/c

Foldseek 3Di:
DAADDLVLLVVLCVLLVHDSLLLQLCLVQQWPRWQAAPVLAGFKWAWQLQLQVVVCVVVVHGDDDDLRHHVDTDNTPDGPVNVVSLVVSVVVPVQSSLQRMQGTTRRHGLVCCVLLPQPGSVSVSVLRSPHNSSVSSSVSSVLVSVVQLSVCSRVLVLVSNQCVSVHPCSVVVPRSVSSVVSSVVRD

B-factor: mean 22.62, std 11.1, range [11.12, 82.95]